Protein AF-A0A9P1D2Y9-F1 (afdb_monomer)

Secondary structure (DSSP, 8-state):
-HHHHHHHHHHHHHHHHHHHS-TTPPPPHHHHHHHHHHHHHHHHHHHHHHHHHHHHHHHHSTTHHHHHHHHHHHHHHHHHHHHHHHHHHHHHS---TTHHHHHHHHHHHHHHGGGGHHHHHHHSHHHHHHHHHHHHHHHHHHHHHHHHHHHHHHHHHHHHHHHHHHHHHS-TTTS-HHHHHHH-TTSSHHHHHHHHHHHHHTSS-HHHHHHHHHHH-HHHHHHHHHHHHHIIIIIIHHHHHHHHHHHHHHHHHHHHHHHHHHHHHHHHHH--

Nearest PDB structures (foldseek):
  8wpm-assembly1_C  TM=5.400E-01  e=7.922E-04  Homo sapiens
  8u4d-assembly1_A  TM=5.780E-01  e=1.222E-02  Rattus norvegicus
  8xo1-assembly1_B  TM=5.638E-01  e=6.797E-02  Homo sapiens
  7zjd-assembly1_A  TM=5.513E-01  e=5.479E-01  Rattus norvegicus

Mean predicted aligned error: 9.34 Å

Sequence (272 aa):
MLVIAFNLLMMGIEVDATSALKPGEPTPAFFLVCNIAIVVIFIFELTIKFLAYGPRGVLLGPEKWWNLFDIIIVITSIIETILDMVTQASFSNGLDSSHLRVMRVVRLARALRGIRVMKLIRSIGALRSIVLAIVSTLWSLVWTLVLLMILFYVFGVILAQLVSDGCSTIQADVVNCDTLNHMRYWSTVSESMLTLFLSISGGVSWIEALDPLRTISSLAAFAFIAYVFVSIFAILNVVTGVFCHRAIESAQADKEIAIMKQMEWKEVSYEL

Solvent-accessible surface area (backbone atoms only — not comparable to full-atom values): 14909 Å² total; per-residue (Å²): 106,70,69,55,56,48,52,52,52,50,50,52,53,50,52,55,56,53,69,75,44,61,96,85,62,81,75,65,68,67,59,56,54,52,51,51,53,50,47,54,52,48,51,52,54,50,50,51,49,40,69,73,48,32,70,63,43,44,64,72,32,97,58,18,68,64,45,50,49,51,51,51,48,48,51,53,49,51,55,42,53,51,50,53,50,52,51,59,58,46,70,77,69,61,96,56,88,63,53,67,58,51,53,52,53,50,54,53,46,59,62,54,55,63,58,55,55,52,57,52,35,65,71,37,65,72,49,36,53,53,53,52,52,50,55,57,49,51,61,69,42,48,64,55,52,50,53,51,50,51,50,32,48,56,52,9,47,52,43,23,48,45,46,52,54,28,55,74,70,48,63,73,90,81,54,62,61,65,59,50,54,71,70,37,45,45,71,38,47,70,37,17,28,48,44,54,53,25,39,76,73,70,72,39,62,51,62,72,67,37,56,63,30,57,77,54,29,65,67,42,31,50,53,50,52,51,48,52,50,46,42,60,71,44,47,51,48,48,50,53,48,53,51,52,51,49,53,50,51,53,56,49,53,54,48,52,54,54,49,51,54,53,48,54,54,50,55,59,62,71,78,109

Radius of gyration: 27.63 Å; Cα contacts (8 Å, |Δi|>4): 168; chains: 1; bounding box: 65×30×92 Å

Organism: NCBI:txid2562237

Foldseek 3Di:
DVLLVVLVVLLVVQVVQVVPDDVLDQGPCVSLVSLVVSLVVLVVVLVVVCVVLNPCCCCVNPCNVVSVLSVVLSVLSVVLSVLSVVSVVVSVVDDDPCNVVSVVVNVVSSVCNVSSVVVVCVVDPVSVVVVVLVVQLVVLLVVLVVVLLVLLLVLLVVLLVLQVVLVVPDPCPQQPVVVVVVVQCNPHSVSVSVNLVCCQVVVDPLVVSLVSVVVRDPVSSVSSVVSNCCCNVPSVVVSVVSSVVSSVVVVVVVVVVVVVVVVVVVVVVVVD

pLDDT: mean 84.4, std 9.48, range [52.22, 96.81]

Structure (mmCIF, N/CA/C/O backbone):
data_AF-A0A9P1D2Y9-F1
#
_entry.id   AF-A0A9P1D2Y9-F1
#
loop_
_atom_site.group_PDB
_atom_site.id
_atom_site.type_symbol
_atom_site.label_atom_id
_atom_site.label_alt_id
_atom_site.label_comp_id
_atom_site.label_asym_id
_atom_site.label_entity_id
_atom_site.label_seq_id
_atom_site.pdbx_PDB_ins_code
_atom_site.Cartn_x
_atom_site.Cartn_y
_atom_site.Cartn_z
_atom_site.occupancy
_atom_site.B_iso_or_equiv
_atom_site.auth_seq_id
_atom_site.auth_comp_id
_atom_site.auth_asym_id
_atom_site.auth_atom_id
_atom_site.pdbx_PDB_model_num
ATOM 1 N N . MET A 1 1 ? -18.690 -6.457 17.264 1.00 80.38 1 MET A N 1
ATOM 2 C CA . MET A 1 1 ? -17.938 -7.452 16.462 1.00 80.38 1 MET A CA 1
ATOM 3 C C . MET A 1 1 ? -18.810 -8.188 15.463 1.00 80.38 1 MET A C 1
ATOM 5 O O . MET A 1 1 ? -18.532 -8.057 14.283 1.00 80.38 1 MET A O 1
ATOM 9 N N . LEU A 1 2 ? -19.859 -8.905 15.892 1.00 86.06 2 LEU A N 1
ATOM 10 C CA . LEU A 1 2 ? -20.709 -9.693 14.981 1.00 86.06 2 LEU A CA 1
ATOM 11 C C . LEU A 1 2 ? -21.260 -8.871 13.807 1.00 86.06 2 LEU A C 1
ATOM 13 O O . LEU A 1 2 ? -21.135 -9.295 12.669 1.00 86.06 2 LEU A O 1
ATOM 17 N N . VAL A 1 3 ? -21.747 -7.652 14.064 1.00 86.94 3 VAL A N 1
ATOM 18 C CA . VAL A 1 3 ? -22.212 -6.729 13.008 1.00 86.94 3 VAL A CA 1
ATOM 19 C C . VAL A 1 3 ? -21.104 -6.381 12.007 1.00 86.94 3 VAL A C 1
ATOM 21 O O . VAL A 1 3 ? -21.352 -6.312 10.811 1.00 86.94 3 VAL A O 1
ATOM 24 N N . ILE A 1 4 ? -19.866 -6.191 12.476 1.00 85.75 4 ILE A N 1
ATOM 25 C CA . ILE A 1 4 ? -18.721 -5.857 11.616 1.00 85.75 4 ILE A CA 1
ATOM 26 C C . ILE A 1 4 ? -18.331 -7.073 10.770 1.00 85.75 4 ILE A C 1
ATOM 28 O O . ILE A 1 4 ? -18.141 -6.932 9.569 1.00 85.75 4 ILE A O 1
ATOM 32 N N . ALA A 1 5 ? -18.245 -8.260 11.376 1.00 87.56 5 ALA A N 1
ATOM 33 C CA . ALA A 1 5 ? -17.940 -9.500 10.664 1.00 87.56 5 ALA A CA 1
ATOM 34 C C . ALA A 1 5 ? -19.019 -9.831 9.621 1.00 87.56 5 ALA A C 1
ATOM 36 O O . ALA A 1 5 ? -18.697 -10.151 8.481 1.00 87.56 5 ALA A O 1
ATOM 37 N N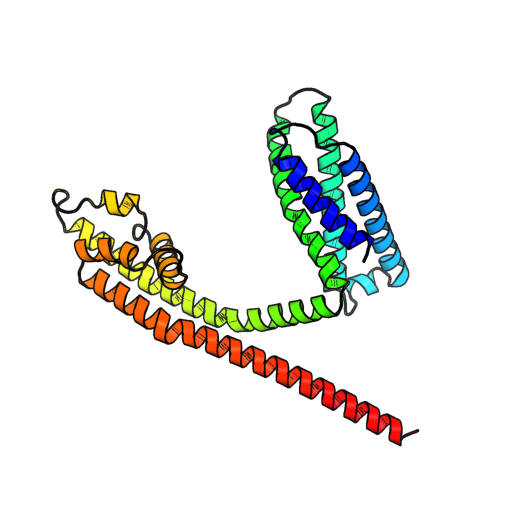 . PHE A 1 6 ? -20.292 -9.665 9.987 1.00 90.44 6 PHE A N 1
ATOM 38 C CA . PHE A 1 6 ? -21.420 -9.808 9.074 1.00 90.44 6 PHE A CA 1
ATOM 39 C C . PHE A 1 6 ? -21.346 -8.805 7.917 1.00 90.44 6 PHE A C 1
ATOM 41 O O . PHE A 1 6 ? -21.458 -9.208 6.766 1.00 90.44 6 PHE A O 1
ATOM 48 N N . ASN A 1 7 ? -21.076 -7.524 8.195 1.00 88.94 7 ASN A N 1
ATOM 49 C CA . ASN A 1 7 ? -20.878 -6.500 7.165 1.00 88.94 7 AS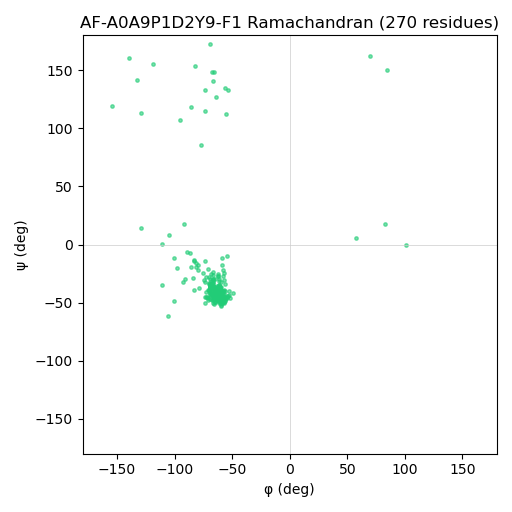N A CA 1
ATOM 50 C C . ASN A 1 7 ? -19.737 -6.856 6.195 1.00 88.94 7 ASN A C 1
ATOM 52 O O . ASN A 1 7 ? -19.869 -6.641 4.996 1.00 88.94 7 ASN A O 1
ATOM 56 N N . LEU A 1 8 ? -18.630 -7.417 6.689 1.00 88.00 8 LEU A N 1
ATOM 57 C CA . LEU A 1 8 ? -17.508 -7.833 5.840 1.00 88.00 8 LEU A CA 1
ATOM 58 C C . LEU A 1 8 ? -17.848 -9.042 4.960 1.00 88.00 8 LEU A C 1
ATOM 60 O O . LEU A 1 8 ? -17.511 -9.040 3.779 1.00 88.00 8 LEU A O 1
ATOM 64 N N . LEU A 1 9 ? -18.545 -10.041 5.506 1.00 90.44 9 LEU A N 1
ATOM 65 C CA . LEU A 1 9 ? -19.027 -11.186 4.727 1.00 90.44 9 LEU A CA 1
ATOM 66 C C . LEU A 1 9 ? -20.031 -10.750 3.657 1.00 90.44 9 LEU A C 1
ATOM 68 O O . LEU A 1 9 ? -19.883 -11.109 2.493 1.00 90.44 9 LEU A O 1
ATOM 72 N N . MET A 1 10 ? -21.010 -9.928 4.039 1.00 88.38 10 MET A N 1
ATOM 73 C CA . MET A 1 10 ? -22.006 -9.379 3.118 1.00 88.38 10 MET A CA 1
ATOM 74 C C . MET A 1 10 ? -21.360 -8.576 1.993 1.00 88.38 10 MET A C 1
ATOM 76 O O . MET A 1 10 ? -21.750 -8.732 0.842 1.00 88.38 10 MET A O 1
ATOM 80 N N . MET A 1 11 ? -20.343 -7.771 2.306 1.00 86.00 11 MET A N 1
ATOM 81 C CA . MET A 1 11 ? -19.588 -7.017 1.309 1.00 86.00 11 MET A CA 1
ATOM 82 C C . MET A 1 11 ? -18.872 -7.932 0.310 1.00 86.00 11 MET A C 1
ATOM 84 O O . MET A 1 11 ? -18.901 -7.645 -0.883 1.00 86.00 11 MET A O 1
ATOM 88 N N . GLY A 1 12 ? -18.256 -9.027 0.770 1.00 87.88 12 GLY A N 1
ATOM 89 C CA . GLY A 1 12 ? -17.636 -10.014 -0.120 1.00 87.88 12 GLY A CA 1
ATOM 90 C C . GLY A 1 12 ? -18.655 -10.638 -1.075 1.00 87.88 12 GLY A C 1
ATOM 91 O O . GLY A 1 12 ? -18.462 -10.617 -2.287 1.00 87.88 12 GLY A O 1
ATOM 92 N N . ILE A 1 13 ? -19.793 -11.084 -0.532 1.00 90.25 13 ILE A N 1
ATOM 93 C CA . ILE A 1 13 ? -20.889 -11.667 -1.321 1.00 90.25 13 ILE A CA 1
ATOM 94 C C . ILE A 1 13 ? -21.457 -10.648 -2.321 1.00 90.25 13 ILE A C 1
ATOM 96 O O . ILE A 1 13 ? -21.740 -11.001 -3.462 1.00 90.25 13 ILE A O 1
ATOM 100 N N . GLU A 1 14 ? -21.619 -9.384 -1.923 1.00 86.69 14 GLU A N 1
ATOM 101 C CA . GLU A 1 14 ? -22.107 -8.318 -2.804 1.00 86.69 14 GLU A CA 1
ATOM 102 C C . GLU A 1 14 ? -21.142 -8.064 -3.971 1.00 86.69 14 GLU A C 1
ATOM 104 O O . GLU A 1 14 ? -21.589 -7.890 -5.105 1.00 86.69 14 GLU A O 1
ATOM 109 N N . VAL A 1 15 ? -19.828 -8.054 -3.717 1.00 84.50 15 VAL A N 1
ATOM 110 C CA . VAL A 1 15 ? -18.806 -7.867 -4.759 1.00 84.50 15 VAL A CA 1
ATOM 111 C C . VAL A 1 15 ? -18.832 -9.024 -5.757 1.00 84.50 15 VAL A C 1
ATOM 113 O O . VAL A 1 15 ? -18.903 -8.766 -6.962 1.00 84.50 15 VAL A O 1
ATOM 116 N N . ASP A 1 16 ? -18.858 -10.268 -5.275 1.00 86.75 16 ASP A N 1
ATOM 117 C CA . ASP A 1 16 ? -18.923 -11.458 -6.129 1.00 86.75 16 ASP A CA 1
ATOM 118 C C . ASP A 1 16 ? -20.214 -11.475 -6.955 1.00 86.75 16 ASP A C 1
ATOM 120 O O . ASP A 1 16 ? -20.165 -11.601 -8.182 1.00 86.75 16 ASP A O 1
ATOM 124 N N . ALA A 1 17 ? -21.365 -11.234 -6.319 1.00 85.75 17 ALA A N 1
ATOM 125 C CA . ALA A 1 17 ? -22.652 -11.141 -7.004 1.00 85.75 17 ALA A CA 1
ATOM 126 C C . ALA A 1 17 ? -22.660 -10.025 -8.062 1.00 85.75 17 ALA A C 1
ATOM 128 O O . ALA A 1 17 ? -23.160 -10.227 -9.164 1.00 85.75 17 ALA A O 1
ATOM 129 N N . THR A 1 18 ? -22.065 -8.866 -7.766 1.00 80.94 18 THR A N 1
ATOM 130 C CA . THR A 1 18 ? -21.988 -7.741 -8.714 1.00 80.94 18 THR A CA 1
ATOM 131 C C . THR A 1 18 ? -21.048 -8.033 -9.882 1.00 80.94 18 THR A C 1
ATOM 133 O O . THR A 1 18 ? -21.299 -7.568 -10.990 1.00 80.94 18 THR A O 1
ATOM 136 N N . SER A 1 19 ? -19.974 -8.794 -9.660 1.00 81.12 19 SER A N 1
ATOM 137 C CA . SER A 1 19 ? -19.040 -9.185 -10.725 1.00 81.12 19 SER A CA 1
ATOM 138 C C . SER A 1 19 ? -19.641 -10.187 -11.716 1.00 81.12 19 SER A C 1
ATOM 140 O O . SER A 1 19 ? -19.258 -10.191 -12.884 1.00 81.12 19 SER A O 1
ATOM 142 N N . ALA A 1 20 ? -20.605 -10.996 -11.264 1.00 82.62 20 ALA A N 1
ATOM 143 C CA . ALA A 1 20 ? -21.337 -11.946 -12.099 1.00 82.62 20 ALA A CA 1
ATOM 144 C C . ALA A 1 20 ? -22.459 -11.289 -12.931 1.00 82.62 20 ALA A C 1
ATOM 146 O O . ALA A 1 20 ? -22.934 -11.885 -13.898 1.00 82.62 20 ALA A O 1
ATOM 147 N N . LEU A 1 21 ? -22.884 -10.075 -12.567 1.00 79.75 21 LEU A N 1
ATOM 148 C CA . LEU A 1 21 ? -23.907 -9.306 -13.280 1.00 79.75 21 LEU A CA 1
ATOM 149 C C . LEU A 1 21 ? -23.319 -8.566 -14.488 1.00 79.75 21 LEU A C 1
ATOM 151 O O . LEU A 1 21 ? -22.138 -8.203 -14.516 1.00 79.75 21 LEU A O 1
ATOM 155 N N . LYS A 1 22 ? -24.153 -8.289 -15.499 1.00 75.25 22 LYS A N 1
ATOM 156 C CA . LYS A 1 22 ? -23.706 -7.485 -16.647 1.00 75.25 22 LYS A CA 1
ATOM 157 C C . LYS A 1 22 ? -23.435 -6.037 -16.215 1.00 75.25 22 LYS A C 1
ATOM 159 O O . LYS A 1 22 ? -24.124 -5.518 -15.334 1.00 75.25 22 LYS A O 1
ATOM 164 N N . PRO A 1 23 ? -22.478 -5.331 -16.853 1.00 67.31 23 PRO A N 1
ATOM 165 C CA . PRO A 1 23 ? -22.229 -3.924 -16.561 1.00 67.31 23 PRO A CA 1
ATOM 166 C C . PRO A 1 23 ? -23.509 -3.091 -16.715 1.00 67.31 23 PRO A C 1
ATOM 168 O O . PRO A 1 23 ? -24.009 -2.918 -17.822 1.00 67.31 23 PRO A O 1
ATOM 171 N N . GLY A 1 24 ? -24.022 -2.562 -15.602 1.00 65.50 24 GLY A N 1
ATOM 172 C CA . GLY A 1 24 ? -25.236 -1.742 -15.578 1.00 65.50 24 GLY A CA 1
ATOM 173 C C . GLY A 1 24 ? -26.504 -2.466 -15.123 1.00 65.50 24 GLY A C 1
ATOM 174 O O . GLY A 1 24 ? -27.541 -1.823 -15.028 1.00 65.50 24 GLY A O 1
ATOM 175 N N . GLU A 1 25 ? -26.456 -3.755 -14.792 1.00 71.69 25 GLU A N 1
ATOM 176 C CA . GLU A 1 25 ? -27.574 -4.376 -14.077 1.00 71.69 25 GLU A CA 1
ATOM 177 C C . GLU A 1 25 ? -27.588 -3.906 -12.609 1.00 71.69 25 GLU A C 1
ATOM 179 O O . GLU A 1 25 ? -26.533 -3.860 -11.962 1.00 71.69 25 GLU A O 1
ATOM 184 N N . PRO A 1 26 ? -28.757 -3.505 -12.072 1.00 70.94 26 PRO A N 1
ATOM 185 C CA . PRO A 1 26 ? -28.861 -3.069 -10.688 1.00 70.94 26 PRO A CA 1
ATOM 186 C C . PRO A 1 26 ? -28.600 -4.245 -9.744 1.00 70.94 26 PRO A C 1
ATOM 188 O O . PRO A 1 26 ? -29.053 -5.367 -9.973 1.00 70.94 26 PRO A O 1
ATOM 191 N N . THR A 1 27 ? -27.887 -3.982 -8.649 1.00 76.56 27 THR A N 1
ATOM 192 C CA . THR A 1 27 ? -27.699 -4.977 -7.594 1.00 76.56 27 THR A CA 1
ATOM 193 C C . THR A 1 27 ? -29.035 -5.286 -6.907 1.00 76.56 27 THR A C 1
ATOM 195 O O . THR A 1 27 ? -29.891 -4.402 -6.797 1.00 76.56 27 THR A O 1
ATOM 198 N N . PRO A 1 28 ? -29.248 -6.524 -6.419 1.00 84.25 28 PRO A N 1
ATOM 199 C CA . PRO A 1 28 ? -30.466 -6.873 -5.697 1.00 84.25 28 PRO A CA 1
ATOM 200 C C . PRO A 1 28 ? -30.729 -5.921 -4.522 1.00 84.25 28 PRO A C 1
ATOM 202 O O . PRO A 1 28 ? -29.843 -5.684 -3.698 1.00 84.25 28 PRO A O 1
ATOM 205 N N . ALA A 1 29 ? -31.968 -5.430 -4.399 1.00 84.00 29 ALA A N 1
ATOM 206 C CA . ALA A 1 29 ? -32.364 -4.449 -3.380 1.00 84.00 29 ALA A CA 1
ATOM 207 C C . ALA A 1 29 ? -32.084 -4.909 -1.934 1.00 84.00 29 ALA A C 1
ATOM 209 O O . ALA A 1 29 ? -31.887 -4.083 -1.045 1.00 84.00 29 ALA A O 1
ATOM 210 N N . PHE A 1 30 ? -32.006 -6.223 -1.702 1.00 88.31 30 PHE A N 1
ATOM 211 C CA . PHE A 1 30 ? -31.615 -6.805 -0.419 1.00 88.31 30 PHE A CA 1
ATOM 212 C C . PHE A 1 30 ? -30.264 -6.275 0.093 1.00 88.31 30 PHE A C 1
ATOM 214 O O . PHE A 1 30 ? -30.167 -5.892 1.258 1.00 88.31 30 PHE A O 1
ATOM 221 N N . PHE A 1 31 ? -29.245 -6.174 -0.772 1.00 87.38 31 PHE A N 1
ATOM 222 C CA . PHE A 1 31 ? -27.927 -5.664 -0.373 1.00 87.38 31 PHE A CA 1
ATOM 223 C C . PHE A 1 31 ? -27.995 -4.202 0.067 1.00 87.38 31 PHE A C 1
ATOM 225 O O . PHE A 1 31 ? -27.396 -3.837 1.077 1.00 87.38 31 PHE A O 1
ATOM 232 N N . LEU A 1 32 ? -28.788 -3.381 -0.631 1.00 85.12 32 LEU A N 1
ATOM 233 C CA . LEU A 1 32 ? -29.005 -1.985 -0.254 1.00 85.12 32 LEU A CA 1
ATOM 234 C C . LEU A 1 32 ? -29.652 -1.882 1.135 1.00 85.12 32 LEU A C 1
ATOM 236 O O . LEU A 1 32 ? -29.171 -1.124 1.975 1.00 85.12 32 LEU A O 1
ATOM 240 N N . VAL A 1 33 ? -30.698 -2.669 1.405 1.00 89.62 33 VAL A N 1
ATOM 241 C CA . VAL A 1 33 ? -31.376 -2.680 2.713 1.00 89.62 33 VAL A CA 1
ATOM 242 C C . VAL A 1 33 ? -30.411 -3.083 3.832 1.00 89.62 33 VAL A C 1
ATOM 244 O O . VAL A 1 33 ? -30.356 -2.414 4.867 1.00 89.62 33 VAL A O 1
ATOM 247 N N . CYS A 1 34 ? -29.608 -4.129 3.622 1.00 89.81 34 CYS A N 1
ATOM 248 C CA . CYS A 1 34 ? -28.593 -4.550 4.587 1.00 89.81 34 CYS A CA 1
ATOM 249 C C . CYS A 1 34 ? -27.532 -3.467 4.826 1.00 89.81 34 CYS A C 1
ATOM 251 O O . CYS A 1 34 ? -27.213 -3.176 5.981 1.00 89.81 34 CYS A O 1
ATOM 253 N N . ASN A 1 35 ? -27.020 -2.841 3.763 1.00 89.19 35 ASN A N 1
ATOM 254 C CA . ASN A 1 35 ? -26.017 -1.779 3.860 1.00 89.19 35 ASN A CA 1
ATOM 255 C C . ASN A 1 35 ? -26.553 -0.566 4.631 1.00 89.19 35 ASN A C 1
ATOM 257 O O . ASN A 1 35 ? -25.876 -0.074 5.535 1.00 89.19 35 ASN A O 1
ATOM 261 N N . ILE A 1 36 ? -27.794 -0.143 4.362 1.00 90.81 36 ILE A N 1
ATOM 262 C CA . ILE A 1 36 ? -28.464 0.926 5.118 1.00 90.81 36 ILE A CA 1
ATOM 263 C C . ILE A 1 36 ? -28.565 0.555 6.599 1.00 90.81 36 ILE A C 1
ATOM 265 O O . ILE A 1 36 ? -28.188 1.356 7.454 1.00 90.81 36 ILE A O 1
ATOM 269 N N . ALA A 1 37 ? -29.032 -0.656 6.918 1.00 92.69 37 ALA A N 1
ATOM 270 C CA . ALA A 1 37 ? -29.176 -1.099 8.303 1.00 92.69 37 ALA A CA 1
ATOM 271 C C . ALA A 1 37 ? -27.832 -1.070 9.054 1.00 92.69 37 ALA A C 1
ATOM 273 O O . ALA A 1 37 ? -27.755 -0.580 10.182 1.00 92.69 37 ALA A O 1
ATOM 274 N N . ILE A 1 38 ? -26.756 -1.532 8.412 1.00 90.56 38 ILE A N 1
ATOM 275 C CA . ILE A 1 38 ? -25.403 -1.514 8.981 1.00 90.56 38 ILE A CA 1
ATOM 276 C C . ILE A 1 38 ? -24.912 -0.077 9.198 1.00 90.56 38 ILE A C 1
ATOM 278 O O . ILE A 1 38 ? -24.365 0.230 10.259 1.00 90.56 38 ILE A O 1
ATOM 282 N N . VAL A 1 39 ? -25.119 0.813 8.225 1.00 91.31 39 VAL A N 1
ATOM 283 C CA . VAL A 1 39 ? -24.723 2.226 8.327 1.00 91.31 39 VAL A CA 1
ATOM 284 C C . VAL A 1 39 ? -25.463 2.911 9.471 1.00 91.31 39 VAL A C 1
ATOM 286 O O . VAL A 1 39 ? -24.833 3.611 10.260 1.00 91.31 39 VAL A O 1
ATOM 289 N N . VAL A 1 40 ? -26.765 2.660 9.626 1.00 93.88 40 VAL A N 1
ATOM 290 C CA . VAL A 1 40 ? -27.561 3.183 10.748 1.00 93.88 40 VAL A CA 1
ATOM 291 C C . VAL A 1 40 ? -27.004 2.699 12.088 1.00 93.88 40 VAL A C 1
ATOM 293 O O . VAL A 1 40 ? -26.819 3.507 12.999 1.00 93.88 40 VAL A O 1
ATOM 296 N N . ILE A 1 41 ? -26.660 1.412 12.201 1.00 92.94 41 ILE A N 1
ATOM 297 C CA . ILE A 1 41 ? -26.024 0.870 13.411 1.00 92.94 41 ILE A CA 1
ATOM 298 C C . ILE A 1 41 ? -24.681 1.563 13.683 1.00 92.94 41 ILE A C 1
ATOM 300 O O . ILE A 1 41 ? -24.395 1.906 14.829 1.00 92.94 41 ILE A O 1
ATOM 304 N N . PHE A 1 42 ? -23.862 1.808 12.658 1.00 91.38 42 PHE A N 1
ATOM 305 C CA . PHE A 1 42 ? -22.575 2.490 12.826 1.00 91.38 42 PHE A CA 1
ATOM 306 C C . PHE A 1 42 ? -22.716 3.968 13.197 1.00 91.38 42 PHE A C 1
ATOM 308 O O . PHE A 1 42 ? -21.925 4.464 13.999 1.00 91.38 42 PHE A O 1
ATOM 315 N N . ILE A 1 43 ? -23.720 4.664 12.661 1.00 93.00 43 ILE A N 1
ATOM 316 C CA . ILE A 1 43 ? -24.050 6.031 13.078 1.00 93.00 43 ILE A CA 1
ATOM 317 C C . ILE A 1 43 ? -24.425 6.025 14.557 1.00 93.00 43 ILE A C 1
ATOM 319 O O . ILE A 1 43 ? -23.873 6.807 15.324 1.00 93.00 43 ILE A O 1
ATOM 323 N N . PHE A 1 44 ? -25.298 5.107 14.972 1.00 94.38 44 PHE A N 1
ATOM 324 C CA . PHE A 1 44 ? -25.730 5.003 16.361 1.00 94.38 44 PHE A CA 1
ATOM 325 C C . PHE A 1 44 ? -24.566 4.680 17.314 1.00 94.38 44 PHE A C 1
ATOM 327 O O . PHE A 1 44 ? -24.415 5.331 18.348 1.00 94.38 44 PHE A O 1
ATOM 334 N N . GLU A 1 45 ? -23.693 3.738 16.936 1.00 92.25 45 GLU A N 1
ATOM 335 C CA . GLU A 1 45 ? -22.449 3.433 17.657 1.00 92.25 45 GLU A CA 1
ATOM 336 C C . GLU A 1 45 ? -21.587 4.695 17.835 1.00 92.25 45 GLU A C 1
ATOM 338 O O . GLU A 1 45 ? -21.103 4.976 18.937 1.00 92.25 45 GLU A O 1
ATOM 343 N N . LEU A 1 46 ? -21.415 5.477 16.765 1.00 91.12 46 LEU A N 1
ATOM 344 C CA . LEU A 1 46 ? -20.622 6.702 16.789 1.00 91.12 46 LEU A CA 1
ATOM 345 C C . LEU A 1 46 ? -21.271 7.783 17.663 1.00 91.12 46 LEU A C 1
ATOM 347 O O . LEU A 1 46 ? -20.580 8.419 18.460 1.00 91.12 46 LEU A O 1
ATOM 351 N N . THR A 1 47 ? -22.589 7.965 17.571 1.00 92.88 47 THR A N 1
ATOM 352 C CA . THR A 1 47 ? -23.337 8.918 18.400 1.00 92.88 47 THR A CA 1
ATOM 353 C C . THR A 1 47 ? -23.204 8.585 19.882 1.00 92.88 47 THR A C 1
ATOM 355 O O . THR A 1 47 ? -22.909 9.480 20.674 1.00 92.88 47 THR A O 1
ATOM 358 N N . ILE A 1 48 ? -23.330 7.309 20.265 1.00 92.31 48 ILE A N 1
ATOM 359 C CA . ILE A 1 48 ? -23.120 6.880 21.656 1.00 92.31 48 ILE A CA 1
ATOM 360 C C . ILE A 1 48 ? -21.699 7.218 22.119 1.00 92.31 48 ILE A C 1
ATOM 362 O O . ILE A 1 48 ? -21.535 7.749 23.216 1.00 92.31 48 ILE A O 1
ATOM 366 N N . LYS A 1 49 ? -20.669 6.978 21.294 1.00 88.31 49 LYS A N 1
ATOM 367 C CA . LYS A 1 49 ? -19.282 7.345 21.643 1.00 88.31 49 LYS A CA 1
ATOM 368 C C . LYS A 1 49 ? -19.125 8.850 21.866 1.00 88.31 49 LYS A C 1
ATOM 370 O O . LYS A 1 49 ? -18.484 9.256 22.834 1.00 88.31 49 LYS A O 1
ATOM 375 N N . PHE A 1 50 ? -19.720 9.675 21.007 1.00 90.00 50 PHE A N 1
ATOM 376 C CA . PHE A 1 50 ? -19.693 11.129 21.171 1.00 90.00 50 PHE A CA 1
ATOM 377 C C . PHE A 1 50 ? -20.436 11.598 22.425 1.00 90.00 50 PHE A C 1
ATOM 379 O O . PHE A 1 50 ? -19.962 12.524 23.079 1.00 90.00 50 PHE A O 1
ATOM 386 N N . LEU A 1 51 ? -21.553 10.961 22.785 1.00 92.00 51 LEU A N 1
ATOM 387 C CA . LEU A 1 51 ? -22.294 11.273 24.010 1.00 92.00 51 LEU A CA 1
ATOM 388 C C . LEU A 1 51 ? -21.535 10.844 25.273 1.00 92.00 51 LEU A C 1
ATOM 390 O O . LEU A 1 51 ? -21.524 11.584 26.251 1.00 92.00 51 LEU A O 1
ATOM 394 N N . ALA A 1 52 ? -20.874 9.684 25.247 1.00 90.38 52 ALA A N 1
ATOM 395 C CA . ALA A 1 52 ? -20.159 9.144 26.403 1.00 90.38 52 ALA A CA 1
ATOM 396 C C . ALA A 1 52 ? -18.852 9.895 26.711 1.00 90.38 52 ALA A C 1
ATOM 398 O O . ALA A 1 52 ? -18.577 10.207 27.866 1.00 90.38 52 ALA A O 1
ATOM 399 N N . TYR A 1 53 ? -18.041 10.191 25.690 1.00 86.81 53 TYR A N 1
ATOM 400 C CA . TYR A 1 53 ? -16.719 10.811 25.874 1.00 86.81 53 TYR A CA 1
ATOM 401 C C . TYR A 1 53 ? -16.705 12.322 25.594 1.00 86.81 53 TYR A C 1
ATOM 403 O O . TYR A 1 53 ? -15.718 13.002 25.885 1.00 86.81 53 TYR A O 1
ATOM 411 N N . GLY A 1 54 ? -17.773 12.862 25.002 1.00 87.06 54 GLY A N 1
ATOM 412 C CA . GLY A 1 54 ? -17.816 14.230 24.496 1.00 87.06 54 GLY A CA 1
ATOM 413 C C . GLY A 1 54 ? -16.928 14.442 23.256 1.00 87.06 54 GLY A C 1
ATOM 414 O O . GLY A 1 54 ? -15.990 13.684 22.998 1.00 87.06 54 GLY A O 1
ATOM 415 N N . PRO A 1 55 ? -17.147 15.518 22.480 1.00 82.56 55 PRO A N 1
ATOM 416 C CA . PRO A 1 55 ? -16.368 15.789 21.268 1.00 82.56 55 PRO A CA 1
ATOM 417 C C . PRO A 1 55 ? -14.873 15.988 21.556 1.00 82.56 55 PRO A C 1
ATOM 419 O O . PRO A 1 55 ? -14.026 15.547 20.781 1.00 82.56 55 PRO A O 1
ATOM 422 N N . ARG A 1 56 ? -14.531 16.592 22.702 1.00 82.12 56 ARG A N 1
ATOM 423 C CA . ARG A 1 56 ? -13.133 16.756 23.129 1.00 82.12 56 ARG A CA 1
ATOM 424 C C . ARG A 1 56 ? -12.492 15.429 23.538 1.00 82.12 56 ARG A C 1
ATOM 426 O O . ARG A 1 56 ? -11.345 15.201 23.175 1.00 82.12 56 ARG A O 1
ATOM 433 N N . GLY A 1 57 ? -13.213 14.539 24.223 1.00 81.25 57 GLY A N 1
ATOM 434 C CA . GLY A 1 57 ? -12.680 13.226 24.599 1.00 81.25 57 GLY A CA 1
ATOM 435 C C . GLY A 1 57 ? -12.479 12.306 23.394 1.00 81.25 57 GLY A C 1
ATOM 436 O O . GLY A 1 57 ? -11.477 11.597 23.323 1.00 81.25 57 GLY A O 1
ATOM 437 N N . VAL A 1 58 ? -13.367 12.372 22.397 1.00 83.25 58 VAL A N 1
ATOM 438 C CA . VAL A 1 58 ? -13.232 11.587 21.159 1.00 83.25 58 VAL A CA 1
ATOM 439 C C . VAL A 1 58 ? -12.059 12.075 20.298 1.00 83.25 58 VAL A C 1
ATOM 441 O O 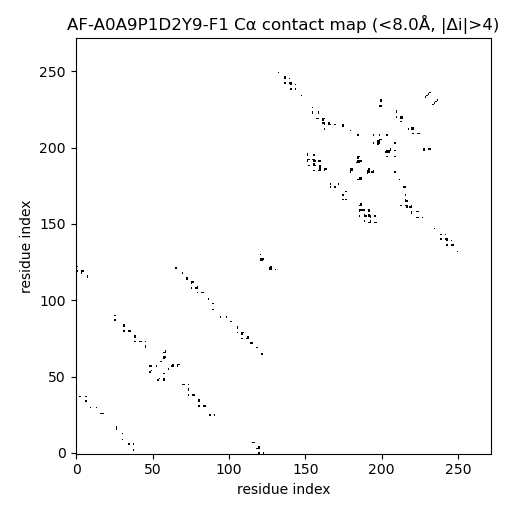. VAL A 1 58 ? -11.302 11.240 19.797 1.00 83.25 58 VAL A O 1
ATOM 444 N N . LEU A 1 59 ? -11.886 13.396 20.142 1.00 84.06 59 LEU A N 1
ATOM 445 C CA . LEU A 1 59 ? -10.902 13.991 19.221 1.00 84.06 59 LEU A CA 1
ATOM 446 C C . LEU A 1 59 ? -9.522 14.265 19.841 1.00 84.06 59 LEU A C 1
ATOM 448 O O . LEU A 1 59 ? -8.523 14.224 19.125 1.00 84.06 59 LEU A O 1
ATOM 452 N N . LEU A 1 60 ? -9.438 14.548 21.144 1.00 85.12 60 LEU A N 1
ATOM 453 C CA . LEU A 1 60 ? -8.171 14.819 21.841 1.00 85.12 60 LEU A CA 1
ATOM 454 C C . LEU A 1 60 ? -7.769 13.717 22.832 1.00 85.12 60 LEU A C 1
ATOM 456 O O . LEU A 1 60 ? -6.721 13.825 23.464 1.00 85.12 60 LEU A O 1
ATOM 460 N N . GLY A 1 61 ? -8.562 12.651 22.960 1.00 84.75 61 GLY A N 1
ATOM 461 C CA . GLY A 1 61 ? -8.244 11.531 23.841 1.00 84.75 61 GLY A CA 1
ATOM 462 C C . GLY A 1 61 ? -7.046 10.682 23.379 1.00 84.75 61 GLY A C 1
ATOM 463 O O . GLY A 1 61 ? -6.554 10.826 22.255 1.00 84.75 61 GLY A O 1
ATOM 464 N N . PRO A 1 62 ? -6.598 9.729 24.217 1.00 81.38 62 PRO A N 1
ATOM 465 C CA . PRO A 1 62 ? -5.487 8.827 23.893 1.00 81.38 62 PRO A CA 1
ATOM 466 C C . PRO A 1 62 ? -5.770 7.951 22.660 1.00 81.38 62 PRO A C 1
ATOM 468 O O . PRO A 1 62 ? -4.860 7.627 21.902 1.00 81.38 62 PRO A O 1
ATOM 471 N N . GLU A 1 63 ? -7.041 7.625 22.393 1.00 83.12 63 GLU A N 1
ATOM 472 C CA . GLU A 1 63 ? -7.466 6.863 21.210 1.00 83.12 63 GLU A CA 1
ATOM 473 C C . GLU A 1 63 ? -7.855 7.740 20.001 1.00 83.12 63 GLU A C 1
ATOM 475 O O . GLU A 1 63 ? -8.514 7.253 19.078 1.00 83.12 63 GLU A O 1
ATOM 480 N N . LYS A 1 64 ? -7.457 9.022 19.966 1.00 85.00 64 LYS A N 1
ATOM 481 C CA . LYS A 1 64 ? -7.888 9.987 18.933 1.00 85.00 64 LYS A CA 1
ATOM 482 C C . LYS A 1 64 ? -7.749 9.483 17.497 1.00 85.00 64 LYS A C 1
ATOM 484 O O . LYS A 1 64 ? -8.662 9.663 16.702 1.00 85.00 64 LYS A O 1
ATOM 489 N N . TRP A 1 65 ? -6.646 8.809 17.167 1.00 85.94 65 TRP A N 1
ATOM 490 C CA . TRP A 1 65 ? -6.404 8.297 15.817 1.00 85.94 65 TRP A CA 1
ATOM 491 C C . TRP A 1 65 ? -7.405 7.206 15.442 1.00 85.94 65 TRP A C 1
ATOM 493 O O . TRP A 1 65 ? -8.004 7.253 14.373 1.00 85.94 65 TRP A O 1
ATOM 503 N N . TRP A 1 66 ? -7.664 6.266 16.351 1.00 85.62 66 TRP A N 1
ATOM 504 C CA . TRP A 1 66 ? -8.635 5.193 16.141 1.00 85.62 66 TRP A CA 1
ATOM 505 C C . TRP A 1 66 ? -10.068 5.710 16.059 1.00 85.62 66 TRP A C 1
ATOM 507 O O . TRP A 1 66 ? -10.873 5.189 15.287 1.00 85.62 66 TRP A O 1
ATOM 517 N N . ASN A 1 67 ? -10.386 6.737 16.842 1.00 88.94 67 ASN A N 1
ATOM 518 C CA . ASN A 1 67 ? -11.676 7.412 16.790 1.00 88.94 67 ASN A CA 1
ATOM 519 C C . ASN A 1 67 ? -11.855 8.203 15.491 1.00 88.94 67 ASN A C 1
ATOM 521 O O . ASN A 1 67 ? -12.917 8.122 14.883 1.00 88.94 67 ASN A O 1
ATOM 525 N N . LEU A 1 68 ? -10.813 8.895 15.026 1.00 89.44 68 LEU A N 1
ATOM 526 C CA . LEU A 1 68 ? -10.817 9.585 13.739 1.00 89.44 68 LEU A CA 1
ATOM 527 C C . LEU A 1 68 ? -11.024 8.601 12.581 1.00 89.44 68 LEU A C 1
ATOM 529 O O . LEU A 1 68 ? -11.844 8.862 11.705 1.00 89.44 68 LEU A O 1
ATOM 533 N N . PHE A 1 69 ? -10.354 7.445 12.608 1.00 88.00 69 PHE A N 1
ATOM 534 C CA . PHE A 1 69 ? -10.591 6.382 11.629 1.00 88.00 69 PHE A CA 1
ATOM 535 C C . PHE A 1 69 ? -12.039 5.884 11.648 1.00 88.00 69 PHE A C 1
ATOM 537 O O . PHE A 1 69 ? -12.633 5.726 10.587 1.00 88.00 69 PHE A O 1
ATOM 544 N N . ASP A 1 70 ? -12.631 5.671 12.826 1.00 88.88 70 ASP A N 1
ATOM 545 C CA . ASP A 1 70 ? -14.034 5.247 12.938 1.00 88.88 70 ASP A CA 1
ATOM 546 C C . ASP A 1 70 ? -14.990 6.298 12.346 1.00 88.88 70 ASP A C 1
ATOM 548 O O . ASP A 1 70 ? -15.881 5.954 11.574 1.00 88.88 70 ASP A O 1
ATOM 552 N N . ILE A 1 71 ? -14.742 7.587 12.607 1.00 91.12 71 ILE A N 1
ATOM 553 C CA . ILE A 1 71 ? -15.501 8.701 12.014 1.00 91.12 71 ILE A CA 1
ATOM 554 C C . ILE A 1 71 ? -15.387 8.691 10.485 1.00 91.12 71 ILE A C 1
ATOM 556 O O . ILE A 1 71 ? -16.406 8.749 9.797 1.00 91.12 71 ILE A O 1
ATOM 560 N N . ILE A 1 72 ? -14.167 8.587 9.947 1.00 90.44 72 ILE A N 1
ATOM 561 C CA . ILE A 1 72 ? -13.930 8.539 8.497 1.00 90.44 72 ILE A CA 1
ATOM 562 C C . ILE A 1 72 ? -14.684 7.361 7.878 1.00 90.44 72 ILE A C 1
ATOM 564 O O . ILE A 1 72 ? -15.344 7.535 6.859 1.00 90.44 72 ILE A O 1
ATOM 568 N N . ILE A 1 73 ? -14.637 6.186 8.510 1.00 89.31 73 ILE A N 1
ATOM 569 C CA . ILE A 1 73 ? -15.325 4.985 8.027 1.00 89.31 73 ILE A CA 1
ATOM 570 C C . ILE A 1 73 ? -16.842 5.184 7.999 1.00 89.31 73 ILE A C 1
ATOM 572 O O . ILE A 1 73 ? -17.493 4.777 7.037 1.00 89.31 73 ILE A O 1
ATOM 576 N N . VAL A 1 74 ? -17.425 5.810 9.023 1.00 91.75 74 VAL A N 1
ATOM 577 C CA . VAL A 1 74 ? -18.865 6.105 9.036 1.00 91.75 74 VAL A CA 1
ATOM 578 C C . VAL A 1 74 ? -19.225 7.085 7.918 1.00 91.75 74 VAL A C 1
ATOM 580 O O . VAL A 1 74 ? -20.169 6.828 7.174 1.00 91.75 74 VAL A O 1
ATOM 583 N N . ILE A 1 75 ? -18.445 8.153 7.735 1.00 90.94 75 ILE A N 1
ATOM 584 C CA . ILE A 1 75 ? -18.680 9.156 6.684 1.00 90.94 75 ILE A CA 1
ATOM 585 C C . ILE A 1 75 ? -18.592 8.530 5.289 1.00 90.94 75 ILE A C 1
ATOM 587 O O . ILE A 1 75 ? -19.494 8.729 4.475 1.00 90.94 75 ILE A O 1
ATOM 591 N N . THR A 1 76 ? -17.545 7.751 5.004 1.00 89.06 76 THR A N 1
ATOM 592 C CA . THR A 1 76 ? -17.409 7.089 3.699 1.00 89.06 76 THR A CA 1
ATOM 593 C C . THR A 1 76 ? -18.547 6.101 3.457 1.00 89.06 76 THR A C 1
ATOM 595 O O . THR A 1 76 ? -19.069 6.052 2.347 1.00 89.06 76 THR A O 1
ATOM 598 N N . SER A 1 77 ? -19.005 5.393 4.495 1.00 89.25 77 SER A N 1
ATOM 599 C CA . SER A 1 77 ? -20.141 4.465 4.395 1.00 89.25 77 SER A CA 1
ATOM 600 C C . SER A 1 77 ? -21.466 5.176 4.098 1.00 89.25 77 SER A C 1
ATOM 602 O O . SER A 1 77 ? -22.275 4.667 3.322 1.00 89.25 77 SER A O 1
ATOM 604 N N . ILE A 1 78 ? -21.683 6.368 4.665 1.00 90.50 78 ILE A N 1
ATOM 605 C CA . ILE A 1 78 ? -22.852 7.207 4.359 1.00 90.50 78 ILE A CA 1
ATOM 606 C C . ILE A 1 78 ? -22.803 7.678 2.904 1.00 90.50 78 ILE A C 1
ATOM 608 O O . ILE A 1 78 ? -23.778 7.501 2.176 1.00 90.50 78 ILE A O 1
ATOM 612 N N . ILE A 1 79 ? -21.671 8.247 2.473 1.00 89.00 79 ILE A N 1
ATOM 613 C CA . ILE A 1 79 ? -21.493 8.757 1.103 1.00 89.00 79 ILE A CA 1
ATOM 614 C C . ILE A 1 79 ? -21.772 7.651 0.087 1.00 89.00 79 ILE A C 1
ATOM 616 O O . ILE A 1 79 ? -22.515 7.847 -0.869 1.00 89.00 79 ILE A O 1
ATOM 620 N N . GLU A 1 80 ? -21.198 6.478 0.309 1.00 86.88 80 GLU A N 1
ATOM 621 C CA . GLU A 1 80 ? -21.359 5.322 -0.560 1.00 86.88 80 GLU A CA 1
ATOM 622 C C . GLU A 1 80 ? -22.813 4.837 -0.627 1.00 86.88 80 GLU A C 1
ATOM 624 O O . GLU A 1 80 ? -23.332 4.627 -1.719 1.00 86.88 80 GLU A O 1
ATOM 629 N N . THR A 1 81 ? -23.505 4.760 0.514 1.00 88.25 81 THR A N 1
ATOM 630 C CA . THR A 1 81 ? -24.924 4.366 0.560 1.00 88.25 81 THR A CA 1
ATOM 631 C C . THR A 1 81 ? -25.807 5.360 -0.198 1.00 88.25 81 THR A C 1
ATOM 633 O O . THR A 1 81 ? -26.703 4.955 -0.937 1.00 88.25 81 THR A O 1
ATOM 636 N N . ILE A 1 82 ? -25.535 6.664 -0.071 1.00 87.94 82 ILE A N 1
ATOM 637 C CA . ILE A 1 82 ? -26.237 7.707 -0.833 1.00 87.94 82 ILE A CA 1
ATOM 638 C C . ILE A 1 82 ? -25.968 7.547 -2.335 1.00 87.94 82 ILE A C 1
ATOM 640 O O . ILE A 1 82 ? -26.895 7.646 -3.137 1.00 87.94 82 ILE A O 1
ATOM 644 N N . LEU A 1 83 ? -24.724 7.273 -2.735 1.00 84.81 83 LEU A N 1
ATOM 645 C CA . LEU A 1 83 ? -24.374 7.044 -4.141 1.00 84.81 83 LEU A CA 1
ATOM 646 C C . LEU A 1 83 ? -25.075 5.803 -4.717 1.00 84.81 83 LEU A C 1
ATOM 648 O O . LEU A 1 83 ? -25.562 5.850 -5.850 1.00 84.81 83 LEU A O 1
ATOM 652 N N . ASP A 1 84 ? -25.178 4.719 -3.948 1.00 81.88 84 ASP A N 1
ATOM 653 C CA . ASP A 1 84 ? -25.902 3.511 -4.359 1.00 81.88 84 ASP A CA 1
ATOM 654 C C . ASP A 1 84 ? -27.414 3.781 -4.509 1.00 81.88 84 ASP A C 1
ATOM 656 O O . ASP A 1 84 ? -28.028 3.348 -5.484 1.00 81.88 84 ASP A O 1
ATOM 660 N N . MET A 1 85 ? -28.014 4.588 -3.627 1.00 83.81 85 MET A N 1
ATOM 661 C CA . MET A 1 85 ? -29.410 5.027 -3.779 1.00 83.81 85 MET A CA 1
ATOM 662 C C . MET A 1 85 ? -29.616 5.889 -5.030 1.00 83.81 85 MET A C 1
ATOM 664 O O . MET A 1 85 ? -30.549 5.659 -5.800 1.00 83.81 85 MET A O 1
ATOM 668 N N . VAL A 1 86 ? -28.741 6.876 -5.250 1.00 82.06 86 VAL A N 1
ATOM 669 C CA . VAL A 1 86 ? -28.831 7.784 -6.403 1.00 82.06 86 VAL A CA 1
ATOM 670 C C . VAL A 1 86 ? -28.673 7.012 -7.706 1.00 82.06 86 VAL A C 1
ATOM 672 O O . VAL A 1 86 ? -29.407 7.276 -8.655 1.00 82.06 86 VAL A O 1
ATOM 675 N N . THR A 1 87 ? -27.756 6.044 -7.770 1.00 77.44 87 THR A N 1
ATOM 676 C CA . THR A 1 87 ? -27.573 5.216 -8.970 1.00 77.44 87 THR A CA 1
ATOM 677 C C . THR A 1 87 ? -28.777 4.331 -9.258 1.00 77.44 87 THR A C 1
ATOM 679 O O . THR A 1 87 ? -29.223 4.309 -10.405 1.00 77.44 87 THR A O 1
ATOM 682 N N . GLN A 1 88 ? -29.349 3.666 -8.250 1.00 76.25 88 GLN A N 1
ATOM 683 C CA . GLN A 1 88 ? -30.560 2.858 -8.436 1.00 76.25 88 GLN A CA 1
ATOM 684 C C . GLN A 1 88 ? -31.763 3.710 -8.875 1.00 76.25 88 GLN A C 1
ATOM 686 O O . GLN A 1 88 ? -32.467 3.329 -9.808 1.00 76.25 88 GLN A O 1
ATOM 691 N N . ALA A 1 89 ? -31.958 4.892 -8.280 1.00 77.25 89 ALA A N 1
ATOM 692 C CA . ALA A 1 89 ? -33.028 5.821 -8.665 1.00 77.25 89 ALA A CA 1
ATOM 693 C C . ALA A 1 89 ? -32.809 6.444 -10.057 1.00 77.25 89 ALA A C 1
ATOM 695 O O . ALA A 1 89 ? -33.750 6.739 -10.786 1.00 77.25 89 ALA A O 1
ATOM 696 N N . SER A 1 90 ? -31.553 6.644 -10.451 1.00 73.31 90 SER A N 1
ATOM 697 C CA . SER A 1 90 ? -31.212 7.182 -11.771 1.00 73.31 90 SER A CA 1
ATOM 698 C C . SER A 1 90 ? -31.439 6.150 -12.883 1.00 73.31 90 SER A C 1
ATOM 700 O O . SER A 1 90 ? -31.762 6.531 -14.004 1.00 73.31 90 SER A O 1
ATOM 702 N N . PHE A 1 91 ? -31.331 4.850 -12.584 1.00 66.06 91 PHE A N 1
ATOM 703 C CA . PHE A 1 91 ? -31.647 3.774 -13.531 1.00 66.06 91 PHE A CA 1
ATOM 704 C C . PHE A 1 91 ? -33.138 3.700 -13.895 1.00 66.06 91 PHE A C 1
ATOM 706 O O . PHE A 1 91 ? -33.464 3.250 -14.991 1.00 66.06 91 PHE A O 1
ATOM 713 N N . SER A 1 92 ? -34.044 4.168 -13.026 1.00 65.50 92 SER A N 1
ATOM 714 C CA . SER A 1 92 ? -35.485 4.178 -13.318 1.00 65.50 92 SER A CA 1
ATOM 715 C C . SER A 1 92 ? -35.937 5.355 -14.188 1.00 65.50 92 SER A C 1
ATOM 717 O O . SER A 1 92 ? -37.003 5.273 -14.790 1.00 65.50 92 SER A O 1
ATOM 719 N N . ASN A 1 93 ? -35.152 6.438 -14.271 1.00 65.94 93 ASN A N 1
ATOM 720 C CA . ASN A 1 93 ? -35.601 7.719 -14.841 1.00 65.94 93 ASN A CA 1
ATOM 721 C C . ASN A 1 93 ? -35.055 8.042 -16.248 1.00 65.94 93 ASN A C 1
ATOM 723 O O . ASN A 1 93 ? -35.318 9.126 -16.761 1.00 65.94 93 ASN A O 1
ATOM 727 N N . GLY A 1 94 ? -34.372 7.102 -16.908 1.00 58.00 94 GLY A N 1
ATOM 728 C CA . GLY A 1 94 ? -33.903 7.267 -18.290 1.00 58.00 94 GLY A CA 1
ATOM 729 C C . GLY A 1 94 ? -32.564 8.007 -18.423 1.00 58.00 94 GLY A C 1
ATOM 730 O O . GLY A 1 94 ? -32.186 8.821 -17.589 1.00 58.00 94 GLY A O 1
ATOM 731 N N . LEU A 1 95 ? -31.831 7.649 -19.483 1.00 54.34 95 LEU A N 1
ATOM 732 C CA . LEU A 1 95 ? -30.390 7.849 -19.666 1.00 54.34 95 LEU A CA 1
ATOM 733 C C . LEU A 1 95 ? -29.993 9.303 -19.958 1.00 54.34 95 LEU A C 1
ATOM 735 O O . LEU A 1 95 ? -30.255 9.800 -21.050 1.00 54.34 95 LEU A O 1
ATOM 739 N N . ASP A 1 96 ? -29.253 9.925 -19.041 1.00 59.59 96 ASP A N 1
ATOM 740 C CA . ASP A 1 96 ? -28.597 11.216 -19.259 1.00 59.59 96 ASP A CA 1
ATOM 741 C C . ASP A 1 96 ? -27.057 11.138 -19.136 1.00 59.59 96 ASP A C 1
ATOM 743 O O . ASP A 1 96 ? -26.476 10.281 -18.466 1.00 59.59 96 ASP A O 1
ATOM 747 N N . SER A 1 97 ? -26.343 12.061 -19.776 1.00 59.53 97 SER A N 1
ATOM 748 C CA . SER A 1 97 ? -24.863 12.104 -19.834 1.00 59.53 97 SER A CA 1
ATOM 749 C C . SER A 1 97 ? -24.158 12.193 -18.458 1.00 59.53 97 SER A C 1
ATOM 751 O O . SER A 1 97 ? -22.947 11.968 -18.341 1.00 59.53 97 SER A O 1
ATOM 753 N N . SER A 1 98 ? -24.919 12.452 -17.391 1.00 63.97 98 SER A N 1
ATOM 754 C CA . SER A 1 98 ? -24.492 12.431 -15.990 1.00 63.97 98 SER A CA 1
ATOM 755 C C . SER A 1 98 ? -24.117 11.027 -15.476 1.00 63.97 98 SER A C 1
ATOM 757 O O . SER A 1 98 ? -23.272 10.918 -14.577 1.00 63.97 98 SER A O 1
ATOM 759 N N . HIS A 1 99 ? -24.629 9.944 -16.079 1.00 65.88 99 HIS A N 1
ATOM 760 C CA . HIS A 1 99 ? -24.384 8.572 -15.607 1.00 65.88 99 HIS A CA 1
ATOM 761 C C . HIS A 1 99 ? -22.909 8.152 -15.677 1.00 65.88 99 HIS A C 1
ATOM 763 O O . HIS A 1 99 ? -22.420 7.471 -14.775 1.00 65.88 99 HIS A O 1
ATOM 769 N N . LEU A 1 100 ? -22.152 8.588 -16.692 1.00 66.94 100 LEU A N 1
ATOM 770 C CA . LEU A 1 100 ? -20.737 8.207 -16.836 1.00 66.94 100 LEU A CA 1
ATOM 771 C C . LEU A 1 100 ? -19.855 8.807 -15.732 1.00 66.94 100 LEU A C 1
ATOM 773 O O . LEU A 1 100 ? -18.884 8.181 -15.296 1.00 66.94 100 LEU A O 1
ATOM 777 N N . ARG A 1 101 ? -20.196 10.009 -15.250 1.00 72.94 101 ARG A N 1
ATOM 778 C CA . ARG A 1 101 ? -19.482 10.664 -14.146 1.00 72.94 101 ARG A CA 1
ATOM 779 C C . ARG A 1 101 ? -19.810 9.991 -12.817 1.00 72.94 101 ARG A C 1
ATOM 781 O O . ARG A 1 101 ? -18.894 9.677 -12.059 1.00 72.94 101 ARG A O 1
ATOM 788 N N . VAL A 1 102 ? -21.091 9.710 -12.577 1.00 74.19 102 VAL A N 1
ATOM 789 C CA . VAL A 1 102 ? -21.558 9.015 -11.368 1.00 74.19 102 VAL A CA 1
ATOM 790 C C . VAL A 1 102 ? -20.943 7.616 -11.275 1.00 74.19 102 VAL A C 1
ATOM 792 O O . VAL A 1 102 ? -20.415 7.256 -10.228 1.00 74.19 102 VAL A O 1
ATOM 795 N N . MET A 1 103 ? -20.873 6.869 -12.380 1.00 71.75 103 MET A N 1
ATOM 796 C CA . MET A 1 103 ? -20.255 5.537 -12.415 1.00 71.75 103 MET A CA 1
ATOM 797 C C . MET A 1 103 ? -18.765 5.547 -12.031 1.00 71.75 103 MET A C 1
ATOM 799 O O . MET A 1 103 ? -18.300 4.628 -11.357 1.00 71.75 103 MET A O 1
ATOM 803 N N . ARG A 1 104 ? -17.999 6.584 -12.408 1.00 75.06 104 ARG A N 1
ATOM 804 C CA . ARG A 1 104 ? -16.590 6.726 -11.984 1.00 75.06 104 ARG A CA 1
ATOM 805 C C . ARG A 1 104 ? -16.470 6.990 -10.484 1.00 75.06 104 ARG A C 1
ATOM 807 O O . ARG A 1 104 ? -15.635 6.374 -9.827 1.00 75.06 104 ARG A O 1
ATOM 814 N N . VAL A 1 105 ? -17.315 7.870 -9.947 1.00 78.50 105 VAL A N 1
ATOM 815 C CA . VAL A 1 105 ? -17.338 8.188 -8.510 1.00 78.50 105 VAL A CA 1
ATOM 816 C C . VAL A 1 105 ? -17.747 6.963 -7.693 1.00 78.50 105 VAL A C 1
ATOM 818 O O . VAL A 1 105 ? -17.103 6.652 -6.697 1.00 78.50 105 VAL A O 1
ATOM 821 N N . VAL A 1 106 ? -18.743 6.209 -8.158 1.00 76.38 106 VAL A N 1
ATOM 822 C CA . VAL A 1 106 ? -19.190 4.959 -7.527 1.00 76.38 106 VAL A CA 1
ATOM 823 C C . VAL A 1 106 ? -18.076 3.912 -7.521 1.00 76.38 106 VAL A C 1
ATOM 825 O O . VAL A 1 106 ? -17.871 3.260 -6.503 1.00 76.38 106 VAL A O 1
ATOM 828 N N . ARG A 1 107 ? -17.293 3.775 -8.603 1.00 75.00 107 ARG A N 1
ATOM 829 C CA . ARG A 1 107 ? -16.125 2.869 -8.624 1.00 75.00 107 ARG A CA 1
ATOM 830 C C . ARG A 1 107 ? -15.089 3.229 -7.557 1.00 75.00 107 ARG A C 1
ATOM 832 O O . ARG A 1 107 ? -14.598 2.337 -6.872 1.00 75.00 107 ARG A O 1
ATOM 839 N N . LEU A 1 108 ? -14.784 4.516 -7.395 1.00 78.00 108 LEU A N 1
ATOM 840 C CA . LEU A 1 108 ? -13.857 4.982 -6.359 1.00 78.00 108 LEU A CA 1
ATOM 841 C C . LEU A 1 108 ? -14.434 4.776 -4.954 1.00 78.00 108 LEU A C 1
ATOM 843 O O . LEU A 1 108 ? -13.735 4.274 -4.079 1.00 78.00 108 LEU A O 1
ATOM 847 N N . ALA A 1 109 ? -15.715 5.089 -4.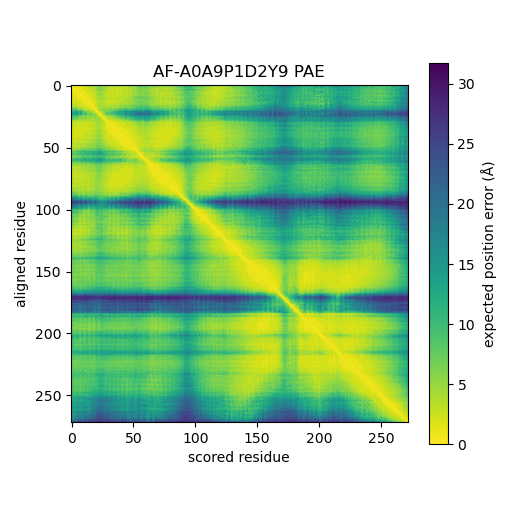747 1.00 79.19 109 ALA A N 1
ATOM 848 C CA . ALA A 1 109 ? -16.397 4.862 -3.475 1.00 79.19 109 ALA A CA 1
ATOM 849 C C . ALA A 1 109 ? -16.395 3.372 -3.088 1.00 79.19 109 ALA A C 1
ATOM 851 O O . ALA A 1 109 ? -16.098 3.033 -1.945 1.00 79.19 109 ALA A O 1
ATOM 852 N N . ARG A 1 110 ? -16.609 2.470 -4.056 1.00 76.50 110 ARG A N 1
ATOM 853 C CA . ARG A 1 110 ? -16.520 1.016 -3.849 1.00 76.50 110 ARG A CA 1
ATOM 854 C C . ARG A 1 110 ? -15.125 0.565 -3.414 1.00 76.50 110 ARG A C 1
ATOM 856 O O . ARG A 1 110 ? -15.031 -0.318 -2.570 1.00 76.50 110 ARG A O 1
ATOM 863 N N . ALA A 1 111 ? -14.053 1.183 -3.915 1.00 78.50 111 ALA A N 1
ATOM 864 C CA . ALA A 1 111 ? -12.692 0.872 -3.465 1.00 78.50 111 ALA A CA 1
ATOM 865 C C . ALA A 1 111 ? -12.460 1.244 -1.985 1.00 78.50 111 ALA A C 1
ATOM 867 O O . ALA A 1 111 ? -11.707 0.569 -1.283 1.00 78.50 111 ALA A O 1
ATOM 868 N N . LEU A 1 112 ? -13.149 2.273 -1.474 1.00 82.31 112 LEU A N 1
ATOM 869 C CA . LEU A 1 112 ? -13.036 2.712 -0.077 1.00 82.31 112 LEU A CA 1
ATOM 870 C C . LEU A 1 112 ? -13.727 1.765 0.919 1.00 82.31 112 LEU A C 1
ATOM 872 O O . LEU A 1 112 ? -13.433 1.828 2.115 1.00 82.31 112 LEU A O 1
ATOM 876 N N . ARG A 1 113 ? -14.584 0.843 0.456 1.00 77.31 113 ARG A N 1
ATOM 877 C CA . ARG A 1 113 ? -15.239 -0.175 1.299 1.00 77.31 113 ARG A CA 1
ATOM 878 C C . ARG A 1 113 ? -14.238 -1.032 2.076 1.00 77.31 113 ARG A C 1
ATOM 880 O O . ARG A 1 113 ? -14.492 -1.368 3.234 1.00 77.31 113 ARG A O 1
ATOM 887 N N . GLY A 1 114 ? -13.070 -1.310 1.488 1.00 80.31 114 GLY A N 1
ATOM 888 C CA . GLY A 1 114 ? -11.994 -2.071 2.134 1.00 80.31 114 GLY A CA 1
ATOM 889 C C . GLY A 1 114 ? -11.509 -1.449 3.449 1.00 80.31 114 GLY A C 1
ATOM 890 O O . GLY A 1 114 ? -11.114 -2.166 4.365 1.00 80.31 114 GLY A O 1
ATOM 891 N N . ILE A 1 115 ? -11.645 -0.128 3.613 1.00 84.38 115 ILE A N 1
ATOM 892 C CA . ILE A 1 115 ? -11.285 0.575 4.854 1.00 84.38 115 ILE A CA 1
ATOM 893 C C . ILE A 1 115 ? -12.140 0.078 6.034 1.00 84.38 115 ILE A C 1
ATOM 895 O O . ILE A 1 115 ? -11.670 0.068 7.171 1.00 84.38 115 ILE A O 1
ATOM 899 N N . ARG A 1 116 ? -13.365 -0.423 5.799 1.00 82.62 116 ARG A N 1
ATOM 900 C CA . ARG A 1 116 ? -14.224 -0.971 6.866 1.00 82.62 116 ARG A CA 1
ATOM 901 C C . ARG A 1 116 ? -13.600 -2.188 7.564 1.00 82.62 116 ARG A C 1
ATOM 903 O O . ARG A 1 116 ? -13.891 -2.402 8.742 1.00 82.62 116 ARG A O 1
ATOM 910 N N . VAL A 1 117 ? -12.702 -2.932 6.902 1.00 85.25 117 VAL A N 1
ATOM 911 C CA . VAL A 1 117 ? -11.930 -4.037 7.514 1.00 85.25 117 VAL A CA 1
ATOM 912 C C . VAL A 1 117 ? -11.125 -3.542 8.720 1.00 85.25 117 VAL A C 1
ATOM 914 O O . VAL A 1 117 ? -10.987 -4.255 9.716 1.00 85.25 117 VAL A O 1
ATOM 917 N N . MET A 1 118 ? -10.696 -2.277 8.707 1.00 84.50 118 MET A N 1
ATOM 918 C CA . MET A 1 118 ? -9.981 -1.665 9.827 1.00 84.50 118 MET A CA 1
ATOM 919 C C . MET A 1 118 ? -10.819 -1.609 11.113 1.00 84.50 118 MET A C 1
ATOM 921 O O . MET A 1 118 ? -10.246 -1.682 12.203 1.00 84.50 118 MET A O 1
ATOM 925 N N . LYS A 1 119 ? -12.163 -1.559 11.035 1.00 83.69 119 LYS A N 1
ATOM 926 C CA . LYS A 1 119 ? -13.020 -1.656 12.237 1.00 83.69 119 LYS A CA 1
ATOM 927 C C . LYS A 1 119 ? -12.894 -3.027 12.906 1.00 83.69 119 LYS A C 1
ATOM 929 O O . LYS A 1 119 ? -12.904 -3.096 14.135 1.00 83.69 119 LYS A O 1
ATOM 934 N N . LEU A 1 120 ? -12.740 -4.105 12.128 1.00 85.44 120 LEU A N 1
ATOM 935 C CA . LEU A 1 120 ? -12.539 -5.452 12.673 1.00 85.44 120 LEU A CA 1
ATOM 936 C C . LEU A 1 120 ? -11.190 -5.543 13.391 1.00 85.44 120 LEU A C 1
ATOM 938 O O . LEU A 1 120 ? -11.149 -5.970 14.546 1.00 85.44 120 LEU A O 1
ATOM 942 N N . ILE A 1 121 ? -10.127 -5.057 12.742 1.00 84.62 121 ILE A N 1
ATOM 943 C CA . ILE A 1 121 ? -8.772 -4.998 13.309 1.00 84.62 121 ILE A CA 1
ATOM 944 C C . ILE A 1 121 ? -8.777 -4.231 14.632 1.00 84.62 121 ILE A C 1
ATOM 946 O O . ILE A 1 121 ? -8.227 -4.716 15.615 1.00 84.62 121 ILE A O 1
ATOM 950 N N . ARG A 1 122 ? -9.448 -3.071 14.694 1.00 82.81 122 ARG A N 1
ATOM 951 C CA . ARG A 1 122 ? -9.584 -2.302 15.941 1.00 82.81 122 ARG A CA 1
ATOM 952 C C . ARG A 1 122 ? -10.325 -3.089 17.021 1.00 82.81 122 ARG A C 1
ATOM 954 O O . ARG A 1 122 ? -9.945 -3.015 18.186 1.00 82.81 122 ARG A O 1
ATOM 961 N N . SER A 1 123 ? -11.404 -3.781 16.654 1.00 82.81 123 SER A N 1
ATOM 962 C CA . SER A 1 123 ? -12.244 -4.480 17.628 1.00 82.81 123 SER A CA 1
ATOM 963 C C . SER A 1 123 ? -11.510 -5.642 18.299 1.00 82.81 123 SER A C 1
ATOM 965 O O . SER A 1 123 ? -11.730 -5.893 19.481 1.00 82.81 123 SER A O 1
ATOM 967 N N . ILE A 1 124 ? -10.637 -6.339 17.564 1.00 86.38 124 ILE A N 1
ATOM 968 C CA . ILE A 1 124 ? -9.901 -7.502 18.062 1.00 86.38 124 ILE A CA 1
ATOM 969 C C . ILE A 1 124 ? -8.530 -7.039 18.558 1.00 86.38 124 ILE A C 1
ATOM 971 O O . ILE A 1 124 ? -7.634 -6.764 17.763 1.00 86.38 124 ILE A O 1
ATOM 975 N N . GLY A 1 125 ? -8.344 -7.010 19.881 1.00 83.00 125 GLY A N 1
ATOM 976 C CA . GLY A 1 125 ? -7.092 -6.560 20.504 1.00 83.00 125 GLY A CA 1
ATOM 977 C C . GLY A 1 125 ? -5.842 -7.268 19.964 1.00 83.00 125 GLY A C 1
ATOM 978 O O . GLY A 1 125 ? -4.846 -6.605 19.689 1.00 83.00 125 GLY A O 1
ATOM 979 N N . ALA A 1 126 ? -5.926 -8.581 19.718 1.00 83.56 126 ALA A N 1
ATOM 980 C CA . ALA A 1 126 ? -4.833 -9.366 19.140 1.00 83.56 126 ALA A CA 1
ATOM 981 C C . ALA A 1 126 ? -4.489 -8.969 17.690 1.00 83.56 126 ALA A C 1
ATOM 983 O O . ALA A 1 126 ? -3.322 -8.958 17.318 1.00 83.56 126 ALA A O 1
ATOM 984 N N . LEU A 1 127 ? -5.475 -8.604 16.860 1.00 85.25 127 LEU A N 1
ATOM 985 C CA . LEU A 1 127 ? -5.202 -8.116 15.502 1.00 85.25 127 LEU A CA 1
ATOM 986 C C . LEU A 1 127 ? -4.620 -6.704 15.537 1.00 85.25 127 LEU A C 1
ATOM 988 O O . LEU A 1 127 ? -3.684 -6.403 14.799 1.00 85.25 127 LEU A O 1
ATOM 992 N N . ARG A 1 128 ? -5.148 -5.843 16.416 1.00 84.12 128 ARG A N 1
ATOM 993 C CA . ARG A 1 128 ? -4.632 -4.486 16.622 1.00 84.12 128 ARG A CA 1
ATOM 994 C C . ARG A 1 128 ? -3.155 -4.501 17.014 1.00 84.12 128 ARG A C 1
ATOM 996 O O . ARG A 1 128 ? -2.397 -3.715 16.452 1.00 84.12 128 ARG A O 1
ATOM 1003 N N . SER A 1 129 ? -2.743 -5.361 17.946 1.00 81.38 129 SER A N 1
ATOM 1004 C CA . SER A 1 129 ? -1.338 -5.445 18.367 1.00 81.38 129 SER A CA 1
ATOM 1005 C C . SER A 1 129 ? -0.427 -5.910 17.230 1.00 81.38 129 SER A C 1
ATOM 1007 O O . SER A 1 129 ? 0.604 -5.285 17.001 1.00 81.38 129 SER A O 1
ATOM 1009 N N . ILE A 1 130 ? -0.841 -6.923 16.459 1.00 86.31 130 ILE A N 1
ATOM 1010 C CA . ILE A 1 130 ? -0.085 -7.403 15.291 1.00 86.31 130 ILE A CA 1
ATOM 1011 C C . ILE A 1 130 ? 0.078 -6.288 14.250 1.00 86.31 130 ILE A C 1
ATOM 1013 O O . ILE A 1 130 ? 1.185 -6.043 13.779 1.00 86.31 130 ILE A O 1
ATOM 1017 N N . VAL A 1 131 ? -0.996 -5.568 13.912 1.00 86.69 131 VAL A N 1
ATOM 1018 C CA . VAL A 1 131 ? -0.934 -4.480 12.920 1.00 86.69 131 VAL A CA 1
ATOM 1019 C C . VAL A 1 131 ? -0.046 -3.332 13.398 1.00 86.69 131 VAL A C 1
ATOM 1021 O O . VAL A 1 131 ? 0.742 -2.813 12.611 1.00 86.69 131 VAL A O 1
ATOM 1024 N N . LEU A 1 132 ? -0.122 -2.951 14.676 1.00 83.75 132 LEU A N 1
ATOM 1025 C CA . LEU A 1 132 ? 0.761 -1.925 15.238 1.00 83.75 132 LEU A CA 1
ATOM 1026 C C . LEU A 1 132 ? 2.236 -2.359 15.212 1.00 83.75 132 LEU A C 1
ATOM 1028 O O . LEU A 1 132 ? 3.090 -1.542 14.868 1.00 83.75 132 LEU A O 1
ATOM 1032 N N . ALA A 1 133 ? 2.531 -3.632 15.492 1.00 81.75 133 ALA A N 1
ATOM 1033 C CA . ALA A 1 133 ? 3.882 -4.184 15.385 1.00 81.75 133 ALA A CA 1
ATOM 1034 C C . ALA A 1 133 ? 4.397 -4.171 13.932 1.00 81.75 133 ALA A C 1
ATOM 1036 O O . ALA A 1 133 ? 5.529 -3.754 13.672 1.00 81.75 133 ALA A O 1
ATOM 1037 N N . ILE A 1 134 ? 3.554 -4.545 12.962 1.00 85.62 134 ILE A N 1
ATOM 1038 C CA . ILE A 1 134 ? 3.895 -4.467 11.533 1.00 85.62 134 ILE A CA 1
ATOM 1039 C C . ILE A 1 134 ? 4.177 -3.016 11.132 1.00 85.62 134 ILE A C 1
ATOM 1041 O O . ILE A 1 134 ? 5.222 -2.734 10.563 1.00 85.62 134 ILE A O 1
ATOM 1045 N N . VAL A 1 135 ? 3.293 -2.070 11.455 1.00 85.31 135 VAL A N 1
ATOM 1046 C CA . VAL A 1 135 ? 3.489 -0.656 11.082 1.00 85.31 135 VAL A CA 1
ATOM 1047 C C . VAL A 1 135 ? 4.756 -0.073 11.718 1.00 85.31 135 VAL A C 1
ATOM 1049 O O . VAL A 1 135 ? 5.500 0.641 11.045 1.00 85.31 135 VAL A O 1
ATOM 1052 N N . SER A 1 136 ? 5.038 -0.416 12.979 1.00 80.25 136 SER A N 1
ATOM 1053 C CA . SER A 1 136 ? 6.267 -0.011 13.671 1.00 80.25 136 SER A CA 1
ATOM 1054 C C . SER A 1 136 ? 7.522 -0.528 12.953 1.00 80.25 136 SER A C 1
ATOM 1056 O O . SER A 1 136 ? 8.438 0.239 12.647 1.00 80.25 136 SER A O 1
ATOM 1058 N N . THR A 1 137 ? 7.540 -1.814 12.586 1.00 81.56 137 THR A N 1
ATOM 1059 C CA . THR A 1 137 ? 8.678 -2.414 11.869 1.00 81.56 137 THR A CA 1
ATOM 1060 C C . THR A 1 137 ? 8.803 -1.892 10.437 1.00 81.56 137 THR A C 1
ATOM 1062 O O . THR A 1 137 ? 9.917 -1.621 9.992 1.00 81.56 137 THR A O 1
ATOM 1065 N N . LEU A 1 138 ? 7.699 -1.639 9.729 1.00 84.62 138 LEU A N 1
ATOM 1066 C CA . LEU A 1 138 ? 7.725 -1.049 8.387 1.00 84.62 138 LEU A CA 1
ATOM 1067 C C . LEU A 1 138 ? 8.372 0.337 8.376 1.00 84.62 138 LEU A C 1
ATOM 1069 O O . LEU A 1 138 ? 9.152 0.625 7.470 1.00 84.62 138 LEU A O 1
ATOM 1073 N N . TRP A 1 139 ? 8.108 1.175 9.386 1.00 84.81 139 TRP A N 1
ATOM 1074 C CA . TRP A 1 139 ? 8.746 2.491 9.489 1.00 84.81 139 TRP A CA 1
ATOM 1075 C C . TRP A 1 139 ? 10.274 2.382 9.522 1.00 84.81 139 TRP A C 1
ATOM 1077 O O . TRP A 1 139 ? 10.978 3.141 8.857 1.00 84.81 139 TRP A O 1
ATOM 1087 N N . SER A 1 140 ? 10.795 1.382 10.235 1.00 77.25 140 SER A N 1
ATOM 1088 C CA . SER A 1 140 ? 12.237 1.137 10.308 1.00 77.25 140 SER A CA 1
ATOM 1089 C C . SER A 1 140 ? 12.850 0.658 8.983 1.00 77.25 140 SER A C 1
ATOM 1091 O O . SER A 1 140 ? 14.028 0.912 8.736 1.00 77.25 140 SER A O 1
ATOM 1093 N N . LEU A 1 141 ? 12.054 0.035 8.105 1.00 84.12 141 LEU A N 1
ATOM 1094 C CA . LEU A 1 141 ? 12.490 -0.416 6.779 1.00 84.12 141 LEU A CA 1
ATOM 1095 C C . LEU A 1 141 ? 12.498 0.691 5.725 1.00 84.12 141 LEU A C 1
ATOM 1097 O O . LEU A 1 141 ? 13.120 0.508 4.679 1.00 84.12 141 LEU A O 1
ATOM 1101 N N . VAL A 1 142 ? 11.829 1.825 5.969 1.00 88.44 142 VAL A N 1
ATOM 1102 C CA . VAL A 1 142 ? 11.714 2.917 4.985 1.00 88.44 142 VAL A CA 1
ATOM 1103 C C . VAL A 1 142 ? 13.090 3.341 4.478 1.00 88.44 142 VAL A C 1
ATOM 1105 O O . VAL A 1 142 ? 13.285 3.471 3.275 1.00 88.44 142 VAL A O 1
ATOM 1108 N N . TRP A 1 143 ? 14.075 3.475 5.367 1.00 87.88 143 TRP A N 1
ATOM 1109 C CA . TRP A 1 143 ? 15.433 3.869 4.986 1.00 87.88 143 TRP A CA 1
ATOM 1110 C C . TRP A 1 143 ? 16.153 2.820 4.140 1.00 87.88 143 TRP A C 1
ATOM 1112 O O . TRP A 1 143 ? 16.869 3.167 3.202 1.00 87.88 143 TRP A O 1
ATOM 1122 N N . THR A 1 144 ? 15.933 1.538 4.420 1.00 87.00 144 THR A N 1
ATOM 1123 C CA . THR A 1 144 ? 16.493 0.458 3.604 1.00 87.00 144 THR A CA 1
ATOM 1124 C C . THR A 1 144 ? 15.837 0.408 2.223 1.00 87.00 144 THR A C 1
ATOM 1126 O O . THR A 1 144 ? 16.526 0.208 1.224 1.00 87.00 144 THR A O 1
ATOM 1129 N N . LEU A 1 145 ? 14.528 0.663 2.138 1.00 88.56 145 LEU A N 1
ATOM 1130 C CA . LEU A 1 145 ? 13.827 0.799 0.860 1.00 88.56 145 LEU A CA 1
ATOM 1131 C C . LEU A 1 145 ? 14.310 2.024 0.075 1.00 88.56 145 LEU A C 1
ATOM 1133 O O . LEU A 1 145 ? 14.486 1.933 -1.135 1.00 88.56 145 LEU A O 1
ATOM 1137 N N . VAL A 1 146 ? 14.591 3.146 0.743 1.00 91.31 146 VAL A N 1
ATOM 1138 C CA . VAL A 1 146 ? 15.194 4.329 0.106 1.00 91.31 146 VAL A CA 1
ATOM 1139 C C . VAL A 1 146 ? 16.568 3.995 -0.479 1.00 91.31 146 VAL A C 1
ATOM 1141 O O . VAL A 1 146 ? 16.835 4.353 -1.624 1.00 91.31 146 VAL A O 1
ATOM 1144 N N . LEU A 1 147 ? 17.418 3.262 0.249 1.00 89.38 147 LEU A N 1
ATOM 1145 C CA . LEU A 1 147 ? 18.710 2.796 -0.269 1.00 89.38 147 LEU A CA 1
ATOM 1146 C C . LEU A 1 147 ? 18.535 1.928 -1.527 1.00 89.38 147 LEU A C 1
ATOM 1148 O O . LEU A 1 147 ? 19.234 2.132 -2.520 1.00 89.38 147 LEU A O 1
ATOM 1152 N N . LEU A 1 148 ? 17.578 0.995 -1.504 1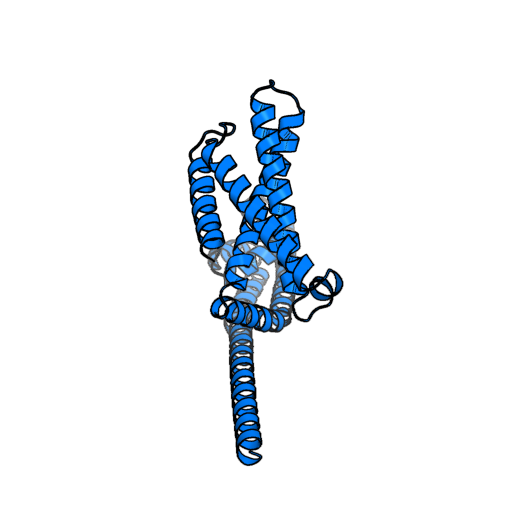.00 90.25 148 LEU A N 1
ATOM 1153 C CA . LEU A 1 148 ? 17.255 0.147 -2.652 1.00 90.25 148 LEU A CA 1
ATOM 1154 C C . LEU A 1 148 ? 16.763 0.977 -3.853 1.00 90.25 148 LEU A C 1
ATOM 1156 O O . LEU A 1 148 ? 17.203 0.750 -4.978 1.00 90.25 148 LEU A O 1
ATOM 1160 N N . MET A 1 149 ? 15.920 1.986 -3.617 1.00 93.38 149 MET A N 1
ATOM 1161 C CA . MET A 1 149 ? 15.435 2.901 -4.656 1.00 93.38 149 MET A CA 1
ATOM 1162 C C . MET A 1 149 ? 16.554 3.751 -5.269 1.00 93.38 149 MET A C 1
ATOM 1164 O O . MET A 1 149 ? 16.567 3.950 -6.484 1.00 93.38 149 MET A O 1
ATOM 1168 N N . ILE A 1 150 ? 17.509 4.225 -4.462 1.00 93.94 150 ILE A N 1
ATOM 1169 C CA . ILE A 1 150 ? 18.698 4.938 -4.958 1.00 93.94 150 ILE A CA 1
ATOM 1170 C C . ILE A 1 150 ? 19.517 4.019 -5.865 1.00 93.94 150 ILE A C 1
ATOM 1172 O O . ILE A 1 150 ? 19.958 4.438 -6.934 1.00 93.94 150 ILE A O 1
ATOM 1176 N N . LEU A 1 151 ? 19.689 2.758 -5.475 1.00 93.44 151 LEU A N 1
ATOM 1177 C CA . LEU A 1 151 ? 20.419 1.782 -6.271 1.00 93.44 151 LEU A CA 1
ATOM 1178 C C . LEU A 1 151 ? 19.708 1.497 -7.604 1.00 93.44 151 LEU A C 1
ATOM 1180 O O . LEU A 1 151 ? 20.365 1.505 -8.647 1.00 93.44 151 LEU A O 1
ATOM 1184 N N . PHE A 1 152 ? 18.379 1.333 -7.600 1.00 95.31 152 PHE A N 1
ATOM 1185 C CA . PHE A 1 152 ? 17.596 1.224 -8.838 1.00 95.31 152 PHE A CA 1
ATOM 1186 C C . PHE A 1 152 ? 17.773 2.448 -9.729 1.00 95.31 152 PHE A C 1
ATOM 1188 O O . PHE A 1 152 ? 17.930 2.298 -10.935 1.00 95.31 152 PHE A O 1
ATOM 1195 N N . TYR A 1 153 ? 17.774 3.648 -9.153 1.00 96.81 153 TYR A N 1
ATOM 1196 C CA . TYR A 1 153 ? 17.957 4.879 -9.912 1.00 96.81 153 TYR A CA 1
ATOM 1197 C C . TYR A 1 153 ? 19.350 4.958 -10.552 1.00 96.81 153 TYR A C 1
ATOM 1199 O O . TYR A 1 153 ? 19.453 5.187 -11.754 1.00 96.81 153 TYR A O 1
ATOM 1207 N N . VAL A 1 154 ? 20.418 4.710 -9.785 1.00 96.25 154 VAL A N 1
ATOM 1208 C CA . VAL A 1 154 ? 21.803 4.773 -10.287 1.00 96.25 154 VAL A CA 1
ATOM 1209 C C . VAL A 1 154 ? 22.020 3.776 -11.426 1.00 96.25 154 VAL A C 1
ATOM 1211 O O . VAL A 1 154 ? 22.456 4.168 -12.508 1.00 96.25 154 VAL A O 1
ATOM 1214 N N . PHE A 1 155 ? 21.670 2.502 -11.224 1.00 96.06 155 PHE A N 1
ATOM 1215 C CA . PHE A 1 155 ? 21.807 1.494 -12.280 1.00 96.06 155 PHE A CA 1
ATOM 1216 C C . PHE A 1 155 ? 20.818 1.713 -13.427 1.00 96.06 155 PHE A C 1
ATOM 1218 O O . PHE A 1 155 ? 21.167 1.473 -14.579 1.00 96.06 155 PHE A O 1
ATOM 1225 N N . GLY A 1 156 ? 19.614 2.210 -13.142 1.00 96.50 156 GLY A N 1
ATOM 1226 C CA . GLY A 1 156 ? 18.606 2.519 -14.150 1.00 96.50 156 GLY A CA 1
ATOM 1227 C C . GLY A 1 156 ? 19.061 3.614 -15.113 1.00 96.50 156 GLY A C 1
ATOM 1228 O O . GLY A 1 156 ? 18.877 3.469 -16.320 1.00 96.50 156 GLY A O 1
ATOM 1229 N N . VAL A 1 157 ? 19.712 4.665 -14.600 1.00 96.06 157 VAL A N 1
ATOM 1230 C CA . VAL A 1 157 ? 20.333 5.719 -15.418 1.00 96.06 157 VAL A CA 1
ATOM 1231 C C . VAL A 1 157 ? 21.485 5.155 -16.247 1.00 96.06 157 VAL A C 1
ATOM 1233 O O . VAL A 1 157 ? 21.494 5.356 -17.459 1.00 96.06 157 VAL A O 1
ATOM 1236 N N . ILE A 1 158 ? 22.412 4.413 -15.626 1.00 95.12 158 ILE A N 1
ATOM 1237 C CA . ILE A 1 158 ? 23.567 3.821 -16.325 1.00 95.12 158 ILE A CA 1
ATOM 1238 C C . ILE A 1 158 ? 23.102 2.927 -17.480 1.00 95.12 158 ILE A C 1
ATOM 1240 O O . ILE A 1 158 ? 23.571 3.075 -18.604 1.00 95.12 158 ILE A O 1
ATOM 1244 N N . LEU A 1 159 ? 22.167 2.010 -17.224 1.00 94.06 159 LEU A N 1
ATOM 1245 C CA . LEU A 1 159 ? 21.706 1.056 -18.232 1.00 94.06 159 LEU A CA 1
ATOM 1246 C C . LEU A 1 159 ? 20.902 1.737 -19.342 1.00 94.06 159 LEU A C 1
ATOM 1248 O O . LEU A 1 159 ? 21.142 1.439 -20.508 1.00 94.06 159 LEU A O 1
ATOM 1252 N N . ALA A 1 160 ? 20.017 2.684 -19.009 1.00 91.62 160 ALA A N 1
ATOM 1253 C CA . ALA A 1 160 ? 19.278 3.445 -20.020 1.00 91.62 160 ALA A CA 1
ATOM 1254 C C . ALA A 1 160 ? 20.222 4.241 -20.940 1.00 91.62 160 ALA A C 1
ATOM 1256 O O . ALA A 1 160 ? 20.025 4.265 -22.153 1.00 91.62 160 ALA A O 1
ATOM 1257 N N . GLN A 1 161 ? 21.273 4.851 -20.380 1.00 91.56 161 GLN A N 1
ATOM 1258 C CA . GLN A 1 161 ? 22.281 5.578 -21.157 1.00 91.56 161 GLN A CA 1
ATOM 1259 C C . GLN A 1 161 ? 23.094 4.640 -22.050 1.00 91.56 161 GLN A C 1
ATOM 1261 O O . GLN A 1 161 ? 23.162 4.863 -23.253 1.00 91.56 161 GLN A O 1
ATOM 1266 N N . LEU A 1 162 ? 23.636 3.549 -21.501 1.00 90.62 162 LEU A N 1
ATOM 1267 C CA . LEU A 1 162 ? 24.432 2.591 -22.277 1.00 90.62 162 LEU A CA 1
ATOM 1268 C C . LEU A 1 162 ? 23.632 1.938 -23.412 1.00 90.62 162 LEU A C 1
ATOM 1270 O O . LEU A 1 162 ? 24.184 1.655 -24.475 1.00 90.62 162 LEU A O 1
ATOM 1274 N N . VAL A 1 163 ? 22.340 1.696 -23.191 1.00 87.81 163 VAL A N 1
ATOM 1275 C CA . VAL A 1 163 ? 21.426 1.193 -24.219 1.00 87.81 163 VAL A CA 1
ATOM 1276 C C . VAL A 1 163 ? 21.171 2.248 -25.294 1.00 87.81 163 VAL A C 1
ATOM 1278 O O . VAL A 1 163 ? 21.267 1.931 -26.478 1.00 87.81 163 VAL A O 1
ATOM 1281 N N . SER A 1 164 ? 20.889 3.494 -24.900 1.00 86.44 164 SER A N 1
ATOM 1282 C CA . SER A 1 164 ? 20.686 4.609 -25.832 1.00 86.44 164 SER A CA 1
ATOM 1283 C C . SER A 1 164 ? 21.922 4.843 -26.708 1.00 86.44 164 SER A C 1
ATOM 1285 O O . SER A 1 164 ? 21.811 4.935 -27.931 1.00 86.44 164 SER A O 1
ATOM 1287 N N . ASP A 1 165 ? 23.107 4.869 -26.098 1.00 86.31 165 ASP A N 1
ATOM 1288 C CA . ASP A 1 165 ? 24.377 5.072 -26.797 1.00 86.31 165 ASP A CA 1
ATOM 1289 C C . ASP A 1 165 ? 24.674 3.906 -27.751 1.00 86.31 165 ASP A C 1
ATOM 1291 O O . ASP A 1 165 ? 25.018 4.124 -28.918 1.00 86.31 165 ASP A O 1
ATOM 1295 N N . GLY A 1 166 ? 24.465 2.663 -27.303 1.00 82.12 166 GLY A N 1
ATOM 1296 C CA . GLY A 1 166 ? 24.646 1.473 -28.135 1.00 82.12 166 GLY A CA 1
ATOM 1297 C C . GLY A 1 166 ? 23.703 1.442 -29.340 1.00 82.12 166 GLY A C 1
ATOM 1298 O O . GLY A 1 166 ? 24.149 1.186 -30.458 1.00 82.12 166 GLY A O 1
ATOM 1299 N N . CYS A 1 167 ? 22.430 1.800 -29.149 1.00 78.81 167 CYS A N 1
ATOM 1300 C CA . CYS A 1 167 ? 21.457 1.908 -30.240 1.00 78.81 167 CYS A CA 1
ATOM 1301 C C . CYS A 1 167 ? 21.768 3.042 -31.226 1.00 78.81 167 CYS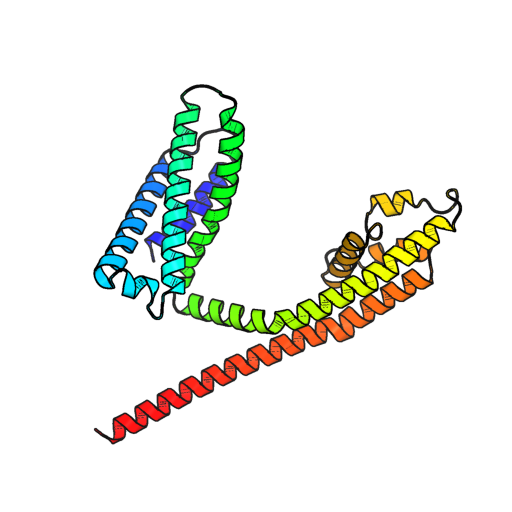 A C 1
ATOM 1303 O O . CYS A 1 167 ? 21.452 2.917 -32.404 1.00 78.81 167 CYS A O 1
ATOM 1305 N N . SER A 1 168 ? 22.400 4.132 -30.782 1.00 76.44 168 SER A N 1
ATOM 1306 C CA . SER A 1 168 ? 22.829 5.210 -31.688 1.00 76.44 168 SER A CA 1
ATOM 1307 C C . SER A 1 168 ? 24.068 4.853 -32.522 1.00 76.44 168 SER A C 1
ATOM 1309 O O . SER A 1 168 ? 24.268 5.409 -33.600 1.00 76.44 168 SER A O 1
ATOM 1311 N N . THR A 1 169 ? 24.893 3.921 -32.032 1.00 71.88 169 THR A N 1
ATOM 1312 C CA . THR A 1 169 ? 26.178 3.547 -32.645 1.00 71.88 169 THR A CA 1
ATOM 1313 C C . THR A 1 169 ? 26.040 2.369 -33.613 1.00 71.88 169 THR A C 1
ATOM 1315 O O . THR A 1 169 ? 26.774 2.282 -34.599 1.00 71.88 169 THR A O 1
ATOM 1318 N N . ILE A 1 170 ? 25.111 1.448 -33.346 1.00 67.62 170 ILE A N 1
ATOM 1319 C CA . ILE A 1 170 ? 24.865 0.277 -34.189 1.00 67.62 170 ILE A CA 1
ATOM 1320 C C . ILE A 1 170 ? 23.892 0.674 -35.306 1.00 67.62 170 ILE A C 1
ATOM 1322 O O . ILE A 1 170 ? 22.757 1.061 -35.050 1.00 67.62 170 ILE A O 1
ATOM 1326 N N . GLN A 1 171 ? 24.335 0.581 -36.562 1.00 56.28 171 GLN A N 1
ATOM 1327 C CA . GLN A 1 171 ? 23.502 0.858 -37.733 1.00 56.28 171 GLN A CA 1
ATOM 1328 C C . GLN A 1 171 ? 22.243 -0.033 -37.719 1.00 56.28 171 GLN A C 1
ATOM 1330 O O . GLN A 1 171 ? 22.343 -1.238 -37.478 1.00 56.28 171 GLN A O 1
ATOM 1335 N N . ALA A 1 172 ? 21.076 0.562 -37.996 1.00 55.78 172 ALA A N 1
ATOM 1336 C CA . ALA A 1 172 ? 19.737 -0.027 -37.833 1.00 55.78 172 ALA A CA 1
ATOM 1337 C C . ALA A 1 172 ? 19.486 -1.379 -38.548 1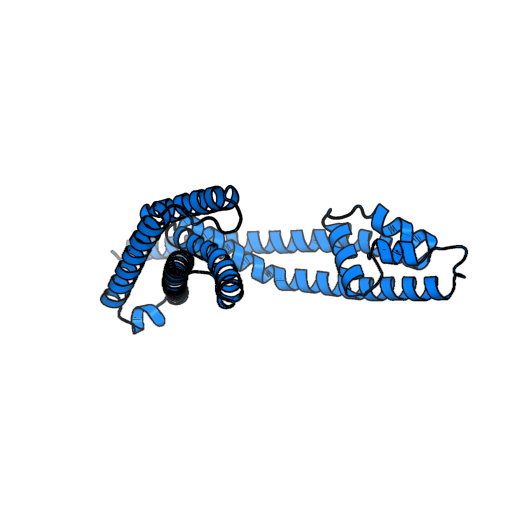.00 55.78 172 ALA A C 1
ATOM 1339 O O . ALA A 1 172 ? 18.483 -2.029 -38.273 1.00 55.78 172 ALA A O 1
ATOM 1340 N N . ASP A 1 173 ? 20.392 -1.830 -39.421 1.00 52.22 173 ASP A N 1
ATOM 1341 C CA . ASP A 1 173 ? 20.267 -3.080 -40.181 1.00 52.22 173 ASP A CA 1
ATOM 1342 C C . ASP A 1 173 ? 20.705 -4.349 -39.415 1.00 52.22 173 ASP A C 1
ATOM 1344 O O . ASP A 1 173 ? 20.398 -5.453 -39.861 1.00 52.22 173 ASP A O 1
ATOM 1348 N N . VAL A 1 174 ? 21.414 -4.239 -38.276 1.00 55.94 174 VAL A N 1
ATOM 1349 C CA . VAL A 1 174 ? 21.974 -5.414 -37.554 1.00 55.94 174 VAL A CA 1
ATOM 1350 C C . VAL A 1 174 ? 21.294 -5.686 -36.208 1.00 55.94 174 VAL A C 1
ATOM 1352 O O . VAL A 1 174 ? 21.132 -6.843 -35.821 1.00 55.94 174 VAL A O 1
ATOM 1355 N N . VAL A 1 175 ? 20.872 -4.643 -35.490 1.00 60.47 175 VAL A N 1
ATOM 1356 C CA . VAL A 1 175 ? 20.194 -4.761 -34.191 1.00 60.47 175 VAL A CA 1
ATOM 1357 C C . VAL A 1 175 ? 18.918 -3.941 -34.243 1.00 60.47 175 VAL A C 1
ATOM 1359 O O . VAL A 1 175 ? 18.951 -2.716 -34.327 1.00 60.47 175 VAL A O 1
ATOM 1362 N N . ASN A 1 176 ? 17.777 -4.627 -34.190 1.00 61.06 176 ASN A N 1
ATOM 1363 C CA . ASN A 1 176 ? 16.480 -3.975 -34.230 1.00 61.06 176 ASN A CA 1
ATOM 1364 C C . ASN A 1 176 ? 16.165 -3.350 -32.859 1.00 61.06 176 ASN A C 1
ATOM 1366 O O . ASN A 1 176 ? 15.509 -3.971 -32.018 1.00 61.06 176 ASN A O 1
ATOM 1370 N N . CYS A 1 177 ? 16.642 -2.126 -32.620 1.00 63.34 177 CYS A N 1
ATOM 1371 C CA . CYS A 1 177 ? 16.353 -1.368 -31.396 1.00 63.34 177 CYS A CA 1
ATOM 1372 C C . CYS A 1 177 ? 14.842 -1.138 -31.177 1.00 63.34 177 CYS A C 1
ATOM 1374 O O . CYS A 1 177 ? 14.416 -0.931 -30.039 1.00 63.34 177 CYS A O 1
ATOM 1376 N N . ASP A 1 178 ? 14.004 -1.301 -32.209 1.00 60.75 178 ASP A N 1
ATOM 1377 C CA . ASP A 1 178 ? 12.546 -1.324 -32.053 1.00 60.75 178 ASP A CA 1
ATOM 1378 C C . ASP A 1 178 ? 12.057 -2.545 -31.259 1.00 60.75 178 ASP A C 1
ATOM 1380 O O . ASP A 1 178 ? 11.087 -2.447 -30.513 1.00 60.75 178 ASP A O 1
ATOM 1384 N N . THR A 1 179 ? 12.754 -3.686 -31.322 1.00 58.25 179 THR A N 1
ATOM 1385 C CA . THR A 1 179 ? 12.402 -4.891 -30.539 1.00 58.25 179 THR A CA 1
ATOM 1386 C C . THR A 1 179 ? 12.676 -4.687 -29.045 1.00 58.25 179 THR A C 1
ATOM 1388 O O . THR A 1 179 ? 11.907 -5.139 -28.195 1.00 58.25 179 THR A O 1
ATOM 1391 N N . LEU A 1 180 ? 13.725 -3.930 -28.713 1.00 60.19 180 LEU A N 1
ATOM 1392 C CA . LEU A 1 180 ? 14.004 -3.507 -27.343 1.00 60.19 180 LEU A CA 1
ATOM 1393 C C . LEU A 1 180 ? 12.931 -2.547 -26.817 1.00 60.19 180 LEU A C 1
ATOM 1395 O O . LEU A 1 180 ? 12.465 -2.685 -25.685 1.00 60.19 180 LEU A O 1
ATOM 1399 N N . ASN A 1 181 ? 12.502 -1.612 -27.668 1.00 57.47 181 ASN A N 1
ATOM 1400 C CA . ASN A 1 181 ? 11.404 -0.694 -27.378 1.00 57.47 181 ASN A CA 1
ATOM 1401 C C . ASN A 1 181 ? 10.051 -1.416 -27.262 1.00 57.47 181 ASN A C 1
ATOM 1403 O O . ASN A 1 181 ? 9.211 -0.986 -26.475 1.00 57.47 181 ASN A O 1
ATOM 1407 N N . HIS A 1 182 ? 9.845 -2.534 -27.967 1.00 56.19 182 HIS A N 1
ATOM 1408 C CA . HIS A 1 182 ? 8.644 -3.364 -27.831 1.00 56.19 182 HIS A CA 1
ATOM 1409 C C . HIS A 1 182 ? 8.557 -4.078 -26.474 1.00 56.19 182 HIS A C 1
ATOM 1411 O O . HIS A 1 182 ? 7.464 -4.169 -25.917 1.00 56.19 182 HIS A O 1
ATOM 1417 N N . MET A 1 183 ? 9.688 -4.530 -25.920 1.00 62.78 183 MET A N 1
ATOM 1418 C CA . MET A 1 183 ? 9.750 -5.150 -24.583 1.00 62.78 183 MET A CA 1
ATOM 1419 C C . MET A 1 183 ? 9.836 -4.112 -23.446 1.00 62.78 183 MET A C 1
ATOM 1421 O O . MET A 1 183 ? 9.634 -4.454 -22.286 1.00 62.78 183 MET A O 1
ATOM 1425 N N . ARG A 1 184 ? 10.123 -2.841 -23.772 1.00 72.12 184 ARG A N 1
ATOM 1426 C CA . ARG A 1 184 ? 10.189 -1.667 -22.873 1.00 72.12 184 ARG A CA 1
ATOM 1427 C C . ARG A 1 184 ? 11.171 -1.757 -21.699 1.00 72.12 184 ARG A C 1
ATOM 1429 O O . ARG A 1 184 ? 11.235 -0.814 -20.927 1.00 72.12 184 ARG A O 1
ATOM 1436 N N . TYR A 1 185 ? 11.993 -2.799 -21.587 1.00 84.94 185 TYR A N 1
ATOM 1437 C CA . TYR A 1 185 ? 12.842 -3.018 -20.408 1.00 84.94 185 TYR A CA 1
ATOM 1438 C C . TYR A 1 185 ? 13.805 -1.874 -20.068 1.00 84.94 185 TYR A C 1
ATOM 1440 O O . TYR A 1 185 ? 14.004 -1.572 -18.893 1.00 84.94 185 TYR A O 1
ATOM 1448 N N . TRP A 1 186 ? 14.402 -1.249 -21.085 1.00 89.19 186 TRP A N 1
ATOM 1449 C CA . TRP A 1 186 ? 15.521 -0.312 -20.918 1.00 89.19 186 TRP A CA 1
ATOM 1450 C C . TRP A 1 186 ? 15.308 1.026 -21.639 1.00 89.19 186 TRP A C 1
ATOM 1452 O O . TRP A 1 186 ? 16.257 1.780 -21.840 1.00 89.19 186 TRP A O 1
ATOM 1462 N N . SER A 1 187 ? 14.072 1.320 -22.063 1.00 83.69 187 SER A N 1
ATOM 1463 C CA . SER A 1 187 ? 13.772 2.479 -22.918 1.00 83.69 187 SER A CA 1
ATOM 1464 C C . SER A 1 187 ? 13.839 3.817 -22.180 1.00 83.69 187 SER A C 1
ATOM 1466 O O . SER A 1 187 ? 14.162 4.845 -22.767 1.00 83.69 187 SER A O 1
ATOM 1468 N N . THR A 1 188 ? 13.497 3.830 -20.891 1.00 90.38 188 THR A N 1
ATOM 1469 C CA . THR A 1 188 ? 13.527 5.030 -20.047 1.00 90.38 188 THR A CA 1
ATOM 1470 C C . THR A 1 188 ? 14.067 4.677 -18.672 1.00 90.38 188 THR A C 1
ATOM 1472 O O . THR A 1 188 ? 14.002 3.526 -18.254 1.00 90.38 188 THR A O 1
ATOM 1475 N N . VAL A 1 189 ? 14.541 5.675 -17.921 1.00 93.62 189 VAL A N 1
ATOM 1476 C CA . VAL A 1 189 ? 15.032 5.459 -16.549 1.00 93.62 189 VAL A CA 1
ATOM 1477 C C . VAL A 1 189 ? 13.965 4.797 -15.669 1.00 93.62 189 VAL A C 1
ATOM 1479 O O . VAL A 1 189 ? 14.289 3.898 -14.902 1.00 93.62 189 VAL A O 1
ATOM 1482 N N . SER A 1 190 ? 12.693 5.188 -15.801 1.00 94.19 190 SER A N 1
ATOM 1483 C CA . SER A 1 190 ? 11.599 4.602 -15.017 1.00 94.19 190 SER A CA 1
ATOM 1484 C C . SER A 1 190 ? 11.355 3.132 -15.352 1.00 94.19 190 SER A C 1
ATOM 1486 O O . SER A 1 190 ? 11.138 2.333 -14.445 1.00 94.19 190 SER A O 1
ATOM 1488 N N . GLU A 1 191 ? 11.405 2.773 -16.635 1.00 92.31 191 GLU A N 1
ATOM 1489 C CA . GLU A 1 191 ? 11.239 1.383 -17.063 1.00 92.31 191 GLU A CA 1
ATOM 1490 C C . GLU A 1 191 ? 12.465 0.548 -16.674 1.00 92.31 191 GLU A C 1
ATOM 1492 O O . GLU A 1 191 ? 12.309 -0.543 -16.139 1.00 92.31 191 GLU A O 1
ATOM 1497 N N . SER A 1 192 ? 13.681 1.094 -16.797 1.00 94.38 192 SER A N 1
ATOM 1498 C CA . SER A 1 192 ? 14.902 0.448 -16.303 1.00 94.38 192 SER A CA 1
ATOM 1499 C C . SER A 1 192 ? 14.824 0.181 -14.799 1.00 94.38 192 SER A C 1
ATOM 1501 O O . SER A 1 192 ? 15.133 -0.920 -14.351 1.00 94.38 192 SER A O 1
ATOM 1503 N N . MET A 1 193 ? 14.367 1.153 -14.000 1.00 96.06 193 MET A N 1
ATOM 1504 C CA . MET A 1 193 ? 14.145 0.966 -12.560 1.00 96.06 193 MET A CA 1
ATOM 1505 C C . MET A 1 193 ? 13.121 -0.143 -12.273 1.00 96.06 193 MET A C 1
ATOM 1507 O O . MET A 1 193 ? 13.335 -0.946 -11.363 1.00 96.06 193 MET A O 1
ATOM 1511 N N . LEU A 1 194 ? 12.031 -0.209 -13.047 1.00 95.06 194 LEU A N 1
ATOM 1512 C CA . LEU A 1 194 ? 11.020 -1.260 -12.928 1.00 95.06 194 LEU A CA 1
ATOM 1513 C C . LEU A 1 194 ? 11.591 -2.636 -13.301 1.00 95.06 194 LEU A C 1
ATOM 1515 O O . LEU A 1 194 ? 11.399 -3.591 -12.554 1.00 95.06 194 LEU A O 1
ATOM 1519 N N . THR A 1 195 ? 12.342 -2.738 -14.397 1.00 94.56 195 THR A N 1
ATOM 1520 C CA . THR A 1 195 ? 13.005 -3.974 -14.839 1.00 94.56 195 THR A CA 1
ATOM 1521 C C . THR A 1 195 ? 14.002 -4.479 -13.802 1.00 94.56 195 THR A C 1
ATOM 1523 O O . THR A 1 195 ? 14.025 -5.674 -13.500 1.00 94.56 195 THR A O 1
ATOM 1526 N N . LEU A 1 196 ? 14.791 -3.581 -13.203 1.00 95.50 196 LEU A N 1
ATOM 1527 C CA . LEU A 1 196 ? 15.707 -3.907 -12.106 1.00 95.50 196 LEU A CA 1
ATOM 1528 C C . LEU A 1 196 ? 14.934 -4.493 -10.914 1.00 95.50 196 LEU A C 1
ATOM 1530 O O . LEU A 1 196 ? 15.241 -5.599 -10.465 1.00 95.50 196 LEU A O 1
ATOM 1534 N N . PHE A 1 197 ? 13.868 -3.819 -10.470 1.00 95.06 197 PHE A N 1
ATOM 1535 C CA . PHE A 1 197 ? 12.988 -4.330 -9.415 1.00 95.06 197 PHE A CA 1
ATOM 1536 C C . PHE A 1 197 ? 12.400 -5.711 -9.753 1.00 95.06 197 PHE A C 1
ATOM 1538 O O . PHE A 1 197 ? 12.465 -6.624 -8.925 1.00 95.06 197 PHE A O 1
ATOM 1545 N N . LEU A 1 198 ? 11.854 -5.895 -10.960 1.00 94.50 198 LEU A N 1
ATOM 1546 C CA . LEU A 1 198 ? 11.262 -7.160 -11.414 1.00 94.50 198 LEU A CA 1
ATOM 1547 C C . LEU A 1 198 ? 12.291 -8.298 -11.450 1.00 94.50 198 LEU A C 1
ATOM 1549 O O . LEU A 1 198 ? 11.963 -9.424 -11.074 1.00 94.50 198 LEU A O 1
ATOM 1553 N N . SER A 1 199 ? 13.534 -7.993 -11.830 1.00 94.00 199 SER A N 1
ATOM 1554 C CA . SER A 1 199 ? 14.622 -8.972 -11.952 1.00 94.00 199 SER A CA 1
ATOM 1555 C C . SER A 1 199 ? 15.042 -9.579 -10.611 1.00 94.00 199 SER A C 1
ATOM 1557 O O . SER A 1 199 ? 15.448 -10.739 -10.570 1.00 94.00 199 SER A O 1
ATOM 1559 N N . ILE A 1 200 ? 14.949 -8.823 -9.510 1.00 93.06 200 ILE A N 1
ATOM 1560 C CA . ILE A 1 200 ? 15.319 -9.309 -8.166 1.00 93.06 200 ILE A CA 1
ATOM 1561 C C . ILE A 1 200 ? 14.121 -9.780 -7.333 1.00 93.06 200 ILE A C 1
ATOM 1563 O O . ILE A 1 200 ? 14.300 -10.530 -6.378 1.00 93.06 200 ILE A O 1
ATOM 1567 N N . SER A 1 201 ? 12.905 -9.346 -7.681 1.00 91.88 201 SER A N 1
ATOM 1568 C CA . SER A 1 201 ? 11.662 -9.740 -6.997 1.00 91.88 201 SER A CA 1
ATOM 1569 C C . SER A 1 201 ? 11.015 -11.003 -7.576 1.00 91.88 201 SER A C 1
ATOM 1571 O O . SER A 1 201 ? 10.052 -11.508 -7.004 1.00 91.88 201 SER A O 1
ATOM 1573 N N . GLY A 1 202 ? 11.545 -11.530 -8.686 1.00 88.81 202 GLY A N 1
ATOM 1574 C CA . GLY A 1 202 ? 11.011 -12.713 -9.367 1.00 88.81 202 GLY A CA 1
ATOM 1575 C C . GLY A 1 202 ? 9.841 -12.414 -10.307 1.00 88.81 202 GLY A C 1
ATOM 1576 O O . GLY A 1 202 ? 9.103 -13.329 -10.659 1.00 88.81 202 GLY A O 1
ATOM 1577 N N . GLY A 1 203 ? 9.652 -11.150 -10.700 1.00 91.31 203 GLY A N 1
ATOM 1578 C CA . GLY A 1 203 ? 8.614 -10.750 -11.652 1.00 91.31 203 GLY A CA 1
ATOM 1579 C C . GLY A 1 203 ? 8.979 -11.044 -13.110 1.00 91.31 203 GLY A C 1
ATOM 1580 O O . GLY A 1 203 ? 8.117 -11.448 -13.883 1.00 91.31 203 GLY A O 1
ATOM 1581 N N . VAL A 1 204 ? 10.252 -10.871 -13.474 1.00 90.50 204 VAL A N 1
ATOM 1582 C CA . VAL A 1 204 ? 10.809 -11.226 -14.790 1.00 90.50 204 VAL A CA 1
ATOM 1583 C C . VAL A 1 204 ? 12.108 -11.985 -14.559 1.00 90.50 204 VAL A C 1
ATOM 1585 O O . VAL A 1 204 ? 12.873 -11.650 -13.651 1.00 90.50 204 VAL A O 1
ATOM 1588 N N . SER A 1 205 ? 12.366 -13.015 -15.365 1.00 92.50 205 SER A N 1
ATOM 1589 C CA . SER A 1 205 ? 13.635 -13.730 -15.285 1.00 92.50 205 SER A CA 1
ATOM 1590 C C . SER A 1 205 ? 14.778 -12.788 -15.655 1.00 92.50 205 SER A C 1
ATOM 1592 O O . SER A 1 205 ? 14.772 -12.182 -16.724 1.00 92.50 205 SER A O 1
ATOM 1594 N N . TRP A 1 206 ? 15.795 -12.674 -14.798 1.00 92.38 206 TRP A N 1
ATOM 1595 C CA . TRP A 1 206 ? 16.934 -11.783 -15.050 1.00 92.38 206 TRP A CA 1
ATOM 1596 C C . TRP A 1 206 ? 17.657 -12.101 -16.373 1.00 92.38 206 TRP A C 1
ATOM 1598 O O . TRP A 1 206 ? 18.301 -11.220 -16.935 1.00 92.38 206 TRP A O 1
ATOM 1608 N N . ILE A 1 207 ? 17.529 -13.326 -16.905 1.00 91.81 207 ILE A N 1
ATOM 1609 C CA . ILE A 1 207 ? 18.059 -13.678 -18.230 1.00 91.81 207 ILE A CA 1
ATOM 1610 C C . ILE A 1 207 ? 17.323 -12.946 -19.359 1.00 91.81 207 ILE A C 1
ATOM 1612 O O . ILE A 1 207 ? 17.971 -12.430 -20.263 1.00 91.81 207 ILE A O 1
ATOM 1616 N N . GLU A 1 208 ? 15.999 -12.803 -19.261 1.00 90.44 208 GLU A N 1
ATOM 1617 C CA . GLU A 1 208 ? 15.174 -12.104 -20.254 1.00 90.44 208 GLU A CA 1
ATOM 1618 C C . GLU A 1 208 ? 15.498 -10.608 -20.288 1.00 90.44 208 GLU A C 1
ATOM 1620 O O . GLU A 1 208 ? 15.474 -9.982 -21.346 1.00 90.44 208 GLU A O 1
ATOM 1625 N N . ALA A 1 209 ? 15.854 -10.040 -19.133 1.00 91.50 209 ALA A N 1
ATOM 1626 C CA . ALA A 1 209 ? 16.320 -8.663 -19.026 1.00 91.50 209 ALA A CA 1
ATOM 1627 C C . ALA A 1 209 ? 17.766 -8.486 -19.546 1.00 91.50 209 ALA A C 1
ATOM 1629 O O . ALA A 1 209 ? 18.109 -7.422 -20.067 1.00 91.50 209 ALA A O 1
ATOM 1630 N N . LEU A 1 210 ? 18.609 -9.521 -19.430 1.00 92.88 210 LEU A N 1
ATOM 1631 C CA . LEU A 1 210 ? 20.028 -9.504 -19.807 1.00 92.88 210 LEU A CA 1
ATOM 1632 C C . LEU A 1 210 ? 20.278 -9.752 -21.300 1.00 92.88 210 LEU A C 1
ATOM 1634 O O . LEU A 1 210 ? 21.176 -9.132 -21.873 1.00 92.88 210 LEU A O 1
ATOM 1638 N N . ASP A 1 211 ? 19.536 -10.660 -21.928 1.00 89.19 211 ASP A N 1
ATOM 1639 C CA . ASP A 1 211 ? 19.717 -11.024 -23.338 1.00 89.19 211 ASP A CA 1
ATOM 1640 C C . ASP A 1 211 ? 19.736 -9.821 -24.298 1.00 89.19 211 ASP A C 1
ATOM 1642 O O . ASP A 1 211 ? 20.685 -9.722 -25.084 1.00 89.19 211 ASP A O 1
ATOM 1646 N N . PRO A 1 212 ? 18.815 -8.841 -24.208 1.00 86.19 212 PRO A N 1
ATOM 1647 C CA . PRO A 1 212 ? 18.919 -7.643 -25.034 1.00 86.19 212 PRO A CA 1
ATOM 1648 C C . PRO A 1 212 ? 20.189 -6.825 -24.757 1.00 86.19 212 PRO A C 1
ATOM 1650 O O . PRO A 1 212 ? 20.815 -6.325 -25.692 1.00 86.19 212 PRO A O 1
ATOM 1653 N N . LEU A 1 213 ? 20.622 -6.718 -23.495 1.00 88.81 213 LEU A N 1
ATOM 1654 C CA . LEU A 1 213 ? 21.818 -5.949 -23.136 1.00 88.81 213 LEU A CA 1
ATOM 1655 C C . LEU A 1 213 ? 23.082 -6.543 -23.762 1.00 88.81 213 LEU A C 1
ATOM 1657 O O . LEU A 1 213 ? 23.938 -5.796 -24.232 1.00 88.81 213 LEU A O 1
ATOM 1661 N N . ARG A 1 214 ? 23.180 -7.878 -23.830 1.00 87.62 214 ARG A N 1
ATOM 1662 C CA . ARG A 1 214 ? 24.319 -8.584 -24.445 1.00 87.62 214 ARG A CA 1
ATOM 1663 C C . ARG A 1 214 ? 24.487 -8.264 -25.929 1.00 87.62 214 ARG A C 1
ATOM 1665 O O . ARG A 1 214 ? 25.615 -8.264 -26.410 1.00 87.62 214 ARG A O 1
ATOM 1672 N N . THR A 1 215 ? 23.387 -7.997 -26.633 1.00 82.81 215 THR A N 1
ATOM 1673 C CA . THR A 1 215 ? 23.410 -7.664 -28.067 1.00 82.81 215 THR A CA 1
ATOM 1674 C C . THR A 1 215 ? 23.796 -6.214 -28.356 1.00 82.81 215 THR A C 1
ATOM 1676 O O . THR A 1 215 ? 24.275 -5.927 -29.448 1.00 82.81 215 THR A O 1
ATOM 1679 N N . ILE A 1 216 ? 23.626 -5.313 -27.383 1.00 82.06 216 ILE A N 1
ATOM 1680 C CA . ILE A 1 216 ? 23.835 -3.868 -27.560 1.00 82.06 216 ILE A CA 1
ATOM 1681 C C . ILE A 1 216 ? 25.187 -3.431 -26.998 1.00 82.06 216 ILE A C 1
ATOM 1683 O O . ILE A 1 216 ? 25.939 -2.714 -27.653 1.00 82.06 216 ILE A O 1
ATOM 1687 N N . SER A 1 217 ? 25.500 -3.837 -25.765 1.00 84.81 217 SER A N 1
ATOM 1688 C CA . SER A 1 217 ? 26.716 -3.412 -25.075 1.00 84.81 217 SER A CA 1
ATOM 1689 C C . SER A 1 217 ? 27.144 -4.439 -24.032 1.00 84.81 217 SER A C 1
ATOM 1691 O O . SER A 1 217 ? 26.452 -4.692 -23.042 1.00 84.81 217 SER A O 1
ATOM 1693 N N . SER A 1 218 ? 28.349 -4.985 -24.203 1.00 89.56 218 SER A N 1
ATOM 1694 C CA . SER A 1 218 ? 28.972 -5.872 -23.216 1.00 89.56 218 SER A CA 1
ATOM 1695 C C . SER A 1 218 ? 29.155 -5.186 -21.858 1.00 89.56 218 SER A C 1
ATOM 1697 O O . SER A 1 218 ? 29.019 -5.834 -20.819 1.00 89.56 218 SER A O 1
ATOM 1699 N N . LEU A 1 219 ? 29.389 -3.868 -21.853 1.00 92.00 219 LEU A N 1
ATOM 1700 C CA . LEU A 1 219 ? 29.473 -3.067 -20.635 1.00 92.00 219 LEU A CA 1
ATOM 1701 C C . LEU A 1 219 ? 28.116 -2.977 -19.922 1.00 92.00 219 LEU A C 1
ATOM 1703 O O . LEU A 1 219 ? 28.070 -3.108 -18.701 1.00 92.00 219 LEU A O 1
ATOM 1707 N N . ALA A 1 220 ? 27.013 -2.819 -20.663 1.00 92.06 220 ALA A N 1
ATOM 1708 C CA . ALA A 1 220 ? 25.667 -2.818 -20.082 1.00 92.06 220 ALA A CA 1
ATOM 1709 C C . ALA A 1 220 ? 25.311 -4.188 -19.485 1.00 92.06 220 ALA A C 1
ATOM 1711 O O . ALA A 1 220 ? 24.811 -4.268 -18.363 1.00 92.06 220 ALA A O 1
ATOM 1712 N N . ALA A 1 221 ? 25.645 -5.272 -20.192 1.00 93.19 221 ALA A N 1
ATOM 1713 C CA . ALA A 1 221 ? 25.481 -6.632 -19.687 1.00 93.19 221 ALA A CA 1
ATOM 1714 C C . ALA A 1 221 ? 26.278 -6.864 -18.389 1.00 93.19 221 ALA A C 1
ATOM 1716 O O . ALA A 1 221 ? 25.740 -7.403 -17.421 1.00 93.19 221 ALA A O 1
ATOM 1717 N N . PHE A 1 222 ? 27.536 -6.414 -18.334 1.00 95.50 222 PHE A N 1
ATOM 1718 C CA . PHE A 1 222 ? 28.357 -6.505 -17.126 1.00 95.50 222 PHE A CA 1
ATOM 1719 C C . PHE A 1 222 ? 27.784 -5.674 -15.970 1.00 95.50 222 PHE A C 1
ATOM 1721 O O . PHE A 1 222 ? 27.675 -6.179 -14.853 1.00 95.50 222 PHE A O 1
ATOM 1728 N N . ALA A 1 223 ? 27.366 -4.432 -16.234 1.00 95.38 223 ALA A N 1
ATOM 1729 C CA . ALA A 1 223 ? 26.755 -3.561 -15.233 1.00 95.38 223 ALA A CA 1
ATOM 1730 C C . ALA A 1 223 ? 25.473 -4.175 -14.643 1.00 95.38 223 ALA A C 1
ATOM 1732 O O . ALA A 1 223 ? 25.288 -4.152 -13.426 1.00 95.38 223 ALA A O 1
ATOM 1733 N N . PHE A 1 224 ? 24.624 -4.786 -15.476 1.00 96.31 224 PHE A N 1
ATOM 1734 C CA . PHE A 1 224 ? 23.422 -5.479 -15.012 1.00 96.31 224 PHE A CA 1
ATOM 1735 C C . PHE A 1 224 ? 23.746 -6.724 -14.172 1.00 96.31 224 PHE A C 1
ATOM 1737 O O . PHE A 1 224 ? 23.164 -6.912 -13.106 1.00 96.31 224 PHE A O 1
ATOM 1744 N N . ILE A 1 225 ? 24.713 -7.550 -14.585 1.00 95.94 225 ILE A N 1
ATOM 1745 C CA . ILE A 1 225 ? 25.139 -8.720 -13.794 1.00 95.94 225 ILE A CA 1
ATOM 1746 C C . ILE A 1 225 ? 25.710 -8.282 -12.438 1.00 95.94 225 ILE A C 1
ATOM 1748 O O . ILE A 1 225 ? 25.371 -8.871 -11.409 1.00 95.94 225 ILE A O 1
ATOM 1752 N N . ALA A 1 226 ? 26.534 -7.230 -12.416 1.00 95.38 226 ALA A N 1
ATOM 1753 C CA . ALA A 1 226 ? 27.067 -6.661 -11.181 1.00 95.38 226 ALA A CA 1
ATOM 1754 C C . ALA A 1 226 ? 25.942 -6.156 -10.263 1.00 95.38 226 ALA A C 1
ATOM 1756 O O . ALA A 1 226 ? 25.959 -6.433 -9.063 1.00 95.38 226 ALA A O 1
ATOM 1757 N N . TYR A 1 227 ? 24.929 -5.489 -10.825 1.00 95.62 227 TYR A N 1
ATOM 1758 C CA . TYR A 1 227 ? 23.718 -5.103 -10.101 1.00 95.62 227 TYR A CA 1
ATOM 1759 C C . TYR A 1 227 ? 22.999 -6.308 -9.483 1.00 95.62 227 TYR A C 1
ATOM 1761 O O . TYR A 1 227 ? 22.672 -6.265 -8.295 1.00 95.62 227 TYR A O 1
ATOM 1769 N N . VAL A 1 228 ? 22.758 -7.374 -10.256 1.00 94.94 228 VAL A N 1
ATOM 1770 C CA . VAL A 1 228 ? 22.056 -8.577 -9.774 1.00 94.94 228 VAL A CA 1
ATOM 1771 C C . VAL A 1 228 ? 22.841 -9.210 -8.627 1.00 94.94 228 VAL A C 1
ATOM 1773 O O . VAL A 1 228 ? 22.265 -9.519 -7.583 1.00 94.94 228 VAL A O 1
ATOM 1776 N N . PHE A 1 229 ? 24.162 -9.331 -8.777 1.00 94.31 229 PHE A N 1
ATOM 1777 C CA . PHE A 1 229 ? 25.039 -9.867 -7.741 1.00 94.31 229 PHE A CA 1
ATOM 1778 C C . PHE A 1 229 ? 24.968 -9.039 -6.450 1.00 94.31 229 PHE A C 1
ATOM 1780 O O . PHE A 1 229 ? 24.683 -9.579 -5.382 1.00 94.31 229 PHE A O 1
ATOM 1787 N N . VAL A 1 230 ? 25.169 -7.720 -6.541 1.00 92.19 230 VAL A N 1
ATOM 1788 C CA . VAL A 1 230 ? 25.115 -6.823 -5.375 1.00 92.19 230 VAL A CA 1
ATOM 1789 C C . VAL A 1 230 ? 23.729 -6.847 -4.729 1.00 92.19 230 VAL A C 1
ATOM 1791 O O . VAL A 1 230 ? 23.615 -6.923 -3.505 1.00 92.19 230 VAL A O 1
ATOM 1794 N N . SER A 1 231 ? 22.666 -6.827 -5.528 1.00 92.00 231 SER A N 1
ATOM 1795 C CA . SER A 1 231 ? 21.298 -6.792 -5.016 1.00 92.00 231 SER A CA 1
ATOM 1796 C C . SER A 1 231 ? 20.934 -8.073 -4.270 1.00 92.00 231 SER A C 1
ATOM 1798 O O . SER A 1 231 ? 20.415 -7.993 -3.159 1.00 92.00 231 SER A O 1
ATOM 1800 N N . ILE A 1 232 ? 21.251 -9.245 -4.827 1.00 90.94 232 ILE A N 1
ATOM 1801 C CA . ILE A 1 232 ? 20.912 -10.536 -4.216 1.00 90.94 232 ILE A CA 1
ATOM 1802 C C . ILE A 1 232 ? 21.808 -10.836 -3.010 1.00 90.94 232 ILE A C 1
ATOM 1804 O O . ILE A 1 232 ? 21.302 -11.166 -1.939 1.00 90.94 232 ILE A O 1
ATOM 1808 N N . PHE A 1 233 ? 23.130 -10.714 -3.155 1.00 89.94 233 PHE A N 1
ATOM 1809 C CA . PHE A 1 233 ? 24.061 -11.150 -2.111 1.00 89.94 233 PHE A CA 1
ATOM 1810 C C . PHE A 1 233 ? 24.285 -10.114 -1.010 1.00 89.94 233 PHE A C 1
ATOM 1812 O O . PHE A 1 233 ? 24.566 -10.501 0.124 1.00 89.94 233 PHE A O 1
ATOM 1819 N N . ALA A 1 234 ? 24.158 -8.819 -1.305 1.00 88.50 234 ALA A N 1
ATOM 1820 C CA . ALA A 1 234 ? 24.331 -7.774 -0.301 1.00 88.50 234 ALA A CA 1
ATOM 1821 C C . ALA A 1 234 ? 22.989 -7.171 0.116 1.00 88.50 234 ALA A C 1
ATOM 1823 O O . ALA A 1 234 ? 22.612 -7.267 1.280 1.00 88.50 234 ALA A O 1
ATOM 1824 N N . ILE A 1 235 ? 22.246 -6.564 -0.811 1.00 88.12 235 ILE A N 1
ATOM 1825 C CA . ILE A 1 235 ? 21.136 -5.677 -0.434 1.00 88.12 235 ILE A CA 1
ATOM 1826 C C . ILE A 1 235 ? 19.945 -6.437 0.147 1.00 88.12 235 ILE A C 1
ATOM 1828 O O . ILE A 1 235 ? 19.469 -6.059 1.216 1.00 88.12 235 ILE A O 1
ATOM 1832 N N . LEU A 1 236 ? 19.484 -7.516 -0.493 1.00 88.19 236 LEU A N 1
ATOM 1833 C CA . LEU A 1 236 ? 18.383 -8.326 0.044 1.00 88.19 236 LEU A CA 1
ATOM 1834 C C . LEU A 1 236 ? 18.744 -8.907 1.416 1.00 88.19 236 LEU A C 1
ATOM 1836 O O . LEU A 1 236 ? 17.935 -8.846 2.338 1.00 88.19 236 LEU A O 1
ATOM 1840 N N . ASN A 1 237 ? 19.989 -9.351 1.593 1.00 89.06 237 ASN A N 1
ATOM 1841 C CA . ASN A 1 237 ? 20.479 -9.836 2.882 1.00 89.06 237 ASN A CA 1
ATOM 1842 C C . ASN A 1 237 ? 20.540 -8.729 3.947 1.00 89.06 237 ASN A C 1
ATOM 1844 O O . ASN A 1 237 ? 20.192 -8.977 5.101 1.00 89.06 237 ASN A O 1
ATOM 1848 N N . VAL A 1 238 ? 20.919 -7.500 3.580 1.00 88.62 238 VAL A N 1
ATOM 1849 C CA . VAL A 1 238 ? 20.867 -6.335 4.479 1.00 88.62 238 VAL A CA 1
ATOM 1850 C C . VAL A 1 238 ? 19.422 -5.999 4.854 1.00 88.62 238 VAL A C 1
ATOM 1852 O O . VAL A 1 238 ? 19.153 -5.764 6.030 1.00 88.62 238 VAL A O 1
ATOM 1855 N N . VAL A 1 239 ? 18.481 -6.021 3.904 1.00 86.44 239 VAL A N 1
ATOM 1856 C CA . VAL A 1 239 ? 17.048 -5.794 4.170 1.00 86.44 239 VAL A CA 1
ATOM 1857 C C . VAL A 1 239 ? 16.514 -6.826 5.157 1.00 86.44 239 VAL A C 1
ATOM 1859 O O . VAL A 1 239 ? 15.924 -6.452 6.174 1.00 86.44 239 VAL A O 1
ATOM 1862 N N . THR A 1 240 ? 16.765 -8.112 4.907 1.00 88.12 240 THR A N 1
ATOM 1863 C CA . THR A 1 240 ? 16.380 -9.190 5.823 1.00 88.12 240 THR A CA 1
ATOM 1864 C C . THR A 1 240 ? 17.049 -9.022 7.188 1.00 88.12 240 THR A C 1
ATOM 1866 O O . THR A 1 240 ? 16.384 -9.163 8.212 1.00 88.12 240 THR A O 1
ATOM 1869 N N . GLY A 1 241 ? 18.332 -8.655 7.226 1.00 90.00 241 GLY A N 1
ATOM 1870 C CA . GLY A 1 241 ? 19.075 -8.415 8.463 1.00 90.00 241 GLY A CA 1
ATOM 1871 C C . GLY A 1 241 ? 18.490 -7.278 9.304 1.00 90.00 241 GLY A C 1
ATOM 1872 O O . GLY A 1 241 ? 18.241 -7.467 10.495 1.00 90.00 241 GLY A O 1
ATOM 1873 N N . VAL A 1 242 ? 18.208 -6.124 8.691 1.00 87.25 242 VAL A N 1
ATOM 1874 C CA . VAL A 1 242 ? 17.587 -4.972 9.368 1.00 87.25 242 VAL A CA 1
ATOM 1875 C C . VAL A 1 242 ? 16.187 -5.328 9.860 1.00 87.25 242 VAL A C 1
ATOM 1877 O O . VAL A 1 242 ? 15.853 -5.019 11.004 1.00 87.25 242 VAL A O 1
ATOM 1880 N N . PHE A 1 243 ? 15.388 -6.019 9.044 1.00 84.50 243 PHE A N 1
ATOM 1881 C CA . PHE A 1 243 ? 14.053 -6.456 9.447 1.00 84.50 243 PHE A CA 1
ATOM 1882 C C . PHE A 1 243 ? 14.095 -7.374 10.672 1.00 84.50 243 PHE A C 1
ATOM 1884 O O . PHE A 1 243 ? 13.413 -7.114 11.664 1.00 84.50 243 PHE A O 1
ATOM 1891 N N . CYS A 1 244 ? 14.935 -8.411 10.632 1.00 87.62 244 CYS A N 1
ATOM 1892 C CA . CYS A 1 244 ? 15.111 -9.340 11.744 1.00 87.62 244 CYS A CA 1
ATOM 1893 C C . CYS A 1 244 ? 15.610 -8.625 13.002 1.00 87.62 244 CYS A C 1
ATOM 1895 O O . CYS A 1 244 ? 15.079 -8.858 14.086 1.00 87.62 244 CYS A O 1
ATOM 1897 N N . HIS A 1 245 ? 16.588 -7.725 12.867 1.00 88.25 245 HIS A N 1
ATOM 1898 C CA . HIS A 1 245 ? 17.118 -6.961 13.993 1.00 88.25 245 HIS A CA 1
ATOM 1899 C C . HIS A 1 245 ? 16.026 -6.128 14.677 1.00 88.25 245 HIS A C 1
ATOM 1901 O O . HIS A 1 245 ? 15.871 -6.199 15.893 1.00 88.25 245 HIS A O 1
ATOM 1907 N N . ARG A 1 246 ? 15.207 -5.414 13.896 1.00 85.88 246 ARG A N 1
ATOM 1908 C CA . ARG A 1 246 ? 14.110 -4.582 14.416 1.00 85.88 246 ARG A CA 1
ATOM 1909 C C . ARG A 1 246 ? 12.974 -5.405 15.012 1.00 85.88 246 ARG A C 1
ATOM 1911 O O . ARG A 1 246 ? 12.401 -5.010 16.023 1.00 85.88 246 ARG A O 1
ATOM 1918 N N . ALA A 1 247 ? 12.671 -6.567 14.436 1.00 83.50 247 ALA A N 1
ATOM 1919 C CA . ALA A 1 247 ? 11.703 -7.496 15.010 1.00 83.50 247 ALA A CA 1
ATOM 1920 C C . ALA A 1 247 ? 12.173 -8.042 16.373 1.00 83.50 247 ALA A C 1
ATOM 1922 O O . ALA A 1 247 ? 11.380 -8.112 17.312 1.00 83.50 247 ALA A O 1
ATOM 1923 N N . ILE A 1 248 ? 13.462 -8.383 16.501 1.00 87.62 248 ILE A N 1
ATOM 1924 C CA . ILE A 1 248 ? 14.059 -8.842 17.765 1.00 87.62 248 ILE A CA 1
ATOM 1925 C C . ILE A 1 248 ? 14.055 -7.720 18.808 1.00 87.62 248 ILE A C 1
ATOM 1927 O O . ILE A 1 248 ? 13.636 -7.957 19.939 1.00 87.62 248 ILE A O 1
ATOM 1931 N N . GLU A 1 249 ? 14.469 -6.511 18.428 1.00 87.06 249 GLU A N 1
ATOM 1932 C CA . GLU A 1 249 ? 14.472 -5.332 19.303 1.00 87.06 249 GLU A CA 1
ATOM 1933 C C . GLU A 1 249 ? 13.057 -5.016 19.816 1.00 87.06 249 GLU A C 1
ATOM 1935 O O . GLU A 1 249 ? 12.854 -4.849 21.018 1.00 87.06 249 GLU A O 1
ATOM 1940 N N . SER A 1 250 ? 12.051 -5.041 18.933 1.00 82.44 250 SER A N 1
ATOM 1941 C CA . SER A 1 250 ? 10.647 -4.858 19.323 1.00 82.44 250 SER A CA 1
ATOM 1942 C C . SER A 1 250 ? 10.178 -5.938 20.303 1.00 82.44 250 SER A C 1
ATOM 1944 O O . SER A 1 250 ? 9.504 -5.627 21.283 1.00 82.44 250 SER A O 1
ATOM 1946 N N . ALA A 1 251 ? 10.543 -7.203 20.075 1.00 82.88 251 ALA A N 1
ATOM 1947 C CA . ALA A 1 251 ? 10.164 -8.301 20.963 1.00 82.88 251 ALA A CA 1
ATOM 1948 C C . ALA A 1 251 ? 10.868 -8.234 22.332 1.00 82.88 251 ALA A C 1
ATOM 1950 O O . ALA A 1 251 ? 10.319 -8.705 23.330 1.00 82.88 251 ALA A O 1
ATOM 1951 N N . GLN A 1 252 ? 12.082 -7.681 22.396 1.00 87.56 252 GLN A N 1
ATOM 1952 C CA . GLN A 1 252 ? 12.799 -7.444 23.652 1.00 87.56 252 GLN A CA 1
ATOM 1953 C C . GLN A 1 252 ? 12.174 -6.292 24.442 1.00 87.56 252 GLN A C 1
ATOM 1955 O O . GLN A 1 252 ? 11.896 -6.471 25.627 1.00 87.56 252 GLN A O 1
ATOM 1960 N N . ALA A 1 253 ? 11.856 -5.176 23.781 1.00 83.44 253 ALA A N 1
ATOM 1961 C CA . ALA A 1 253 ? 11.174 -4.047 24.410 1.00 83.44 253 ALA A CA 1
ATOM 1962 C C . ALA A 1 253 ? 9.829 -4.465 25.040 1.00 83.44 253 ALA A C 1
ATOM 1964 O O . ALA A 1 253 ? 9.537 -4.112 26.183 1.00 83.44 253 ALA A O 1
ATOM 1965 N N . ASP A 1 254 ? 9.042 -5.298 24.348 1.00 81.56 254 ASP A N 1
ATOM 1966 C CA . ASP A 1 254 ? 7.782 -5.829 24.887 1.00 81.56 254 ASP A CA 1
ATOM 1967 C C . ASP A 1 254 ? 7.994 -6.695 26.145 1.00 81.56 254 ASP A C 1
ATOM 1969 O O . ASP A 1 254 ? 7.206 -6.621 27.095 1.00 81.56 254 ASP A O 1
ATOM 1973 N N . LYS A 1 255 ? 9.072 -7.495 26.190 1.00 84.38 255 LYS A N 1
ATOM 1974 C CA . LYS A 1 255 ? 9.436 -8.293 27.376 1.00 84.38 255 LYS A CA 1
ATOM 1975 C C . LYS A 1 255 ? 9.849 -7.410 28.549 1.00 84.38 255 LYS A C 1
ATOM 1977 O O . LYS A 1 255 ? 9.407 -7.666 29.665 1.00 84.38 255 LYS A O 1
ATOM 1982 N N . GLU A 1 256 ? 10.662 -6.383 28.315 1.00 88.81 256 GLU A N 1
ATOM 1983 C CA . GLU A 1 256 ? 11.089 -5.446 29.362 1.00 88.81 256 GLU A CA 1
ATOM 1984 C C . GLU A 1 256 ? 9.895 -4.700 29.966 1.00 88.81 256 GLU A C 1
ATOM 1986 O O . GLU A 1 256 ? 9.770 -4.630 31.188 1.00 88.81 256 GLU A O 1
ATOM 1991 N N . ILE A 1 257 ? 8.955 -4.240 29.133 1.00 86.25 257 ILE A N 1
ATOM 1992 C CA . ILE A 1 257 ? 7.701 -3.622 29.593 1.00 86.25 257 ILE A CA 1
ATOM 1993 C C . ILE A 1 257 ? 6.873 -4.599 30.437 1.00 86.25 257 ILE A C 1
ATOM 1995 O O . ILE A 1 257 ? 6.310 -4.210 31.463 1.00 86.25 257 ILE A O 1
ATOM 1999 N N . ALA A 1 258 ? 6.783 -5.867 30.029 1.00 85.50 258 ALA A N 1
ATOM 2000 C CA . ALA A 1 258 ? 6.060 -6.880 30.795 1.00 85.50 258 ALA A CA 1
ATOM 2001 C C . ALA A 1 258 ? 6.716 -7.154 32.159 1.00 85.50 258 ALA A C 1
ATOM 2003 O O . ALA A 1 258 ? 6.010 -7.274 33.162 1.00 85.50 258 ALA A O 1
ATOM 2004 N N . I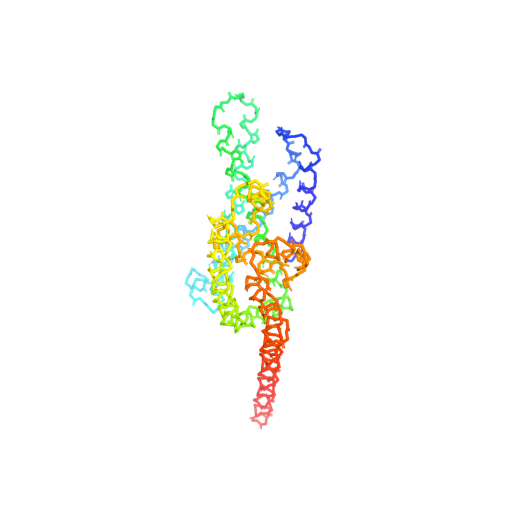LE A 1 259 ? 8.049 -7.210 32.207 1.00 91.19 259 ILE A N 1
ATOM 2005 C CA . ILE A 1 259 ? 8.811 -7.393 33.445 1.00 91.19 259 ILE A CA 1
ATOM 2006 C C . ILE A 1 259 ? 8.635 -6.179 34.369 1.00 91.19 259 ILE A C 1
ATOM 2008 O O . ILE A 1 259 ? 8.328 -6.372 35.542 1.00 91.19 259 ILE A O 1
ATOM 2012 N N . MET A 1 260 ? 8.756 -4.948 33.857 1.00 87.44 260 MET A N 1
ATOM 2013 C CA . MET A 1 260 ? 8.558 -3.722 34.649 1.00 87.44 260 MET A CA 1
ATOM 2014 C C . MET A 1 260 ? 7.175 -3.693 35.308 1.00 87.44 260 MET A C 1
ATOM 2016 O O . MET A 1 260 ? 7.076 -3.497 36.516 1.00 87.44 260 MET A O 1
ATOM 2020 N N . LYS A 1 261 ? 6.116 -4.024 34.558 1.00 88.88 261 LYS A N 1
ATOM 2021 C CA . LYS A 1 261 ? 4.758 -4.131 35.118 1.00 88.88 261 LYS A CA 1
ATOM 2022 C C . LYS A 1 261 ? 4.649 -5.188 36.216 1.00 88.88 261 LYS A C 1
ATOM 2024 O O . LYS A 1 261 ? 3.905 -4.997 37.170 1.00 88.88 261 LYS A O 1
ATOM 2029 N N . GLN A 1 262 ? 5.353 -6.314 36.088 1.00 88.81 262 GLN A N 1
ATOM 2030 C CA . GLN A 1 262 ? 5.375 -7.335 37.139 1.00 88.81 262 GLN A CA 1
ATOM 2031 C C . GLN A 1 262 ? 6.128 -6.870 38.390 1.00 88.81 262 GLN A C 1
ATOM 2033 O O . GLN A 1 262 ? 5.734 -7.258 39.489 1.00 88.81 262 GLN A O 1
ATOM 2038 N N . MET A 1 263 ? 7.191 -6.072 38.244 1.00 89.38 263 MET A N 1
ATOM 2039 C CA . MET A 1 263 ? 7.907 -5.496 39.387 1.00 89.38 263 MET A CA 1
ATOM 2040 C C . MET A 1 263 ? 7.032 -4.482 40.130 1.00 89.38 263 MET A C 1
ATOM 2042 O O . MET A 1 263 ? 6.858 -4.632 41.335 1.00 89.38 263 MET A O 1
ATOM 2046 N N . GLU A 1 264 ? 6.389 -3.555 39.413 1.00 89.75 264 GLU A N 1
ATOM 2047 C CA . GLU A 1 264 ? 5.446 -2.58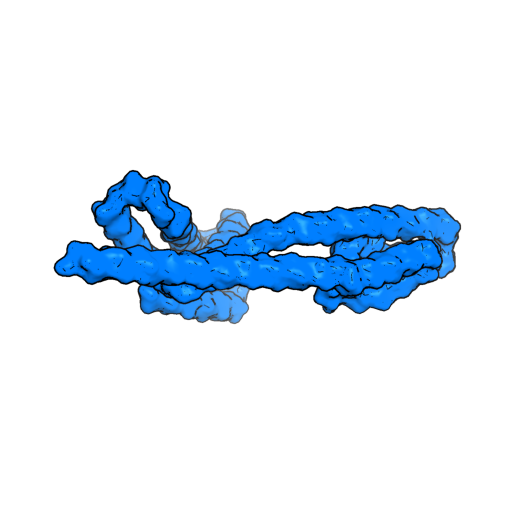5 39.998 1.00 89.75 264 GLU A CA 1
ATOM 2048 C C . GLU A 1 264 ? 4.306 -3.287 40.754 1.00 89.75 264 GLU A C 1
ATOM 2050 O O . GLU A 1 264 ? 3.985 -2.933 41.886 1.00 89.75 264 GLU A O 1
ATOM 2055 N N . TRP A 1 265 ? 3.719 -4.338 40.165 1.00 88.94 265 TRP A N 1
ATOM 2056 C CA . TRP A 1 265 ? 2.678 -5.131 40.831 1.00 88.94 265 TRP A CA 1
ATOM 2057 C C . TRP A 1 265 ? 3.163 -5.783 42.127 1.00 88.94 265 TRP A C 1
ATOM 2059 O O . TRP A 1 265 ? 2.396 -5.877 43.086 1.00 88.94 265 TRP A O 1
ATOM 2069 N N . LYS A 1 266 ? 4.418 -6.248 42.162 1.00 87.38 266 LYS A N 1
ATOM 2070 C CA . LYS A 1 266 ? 5.007 -6.822 43.374 1.00 87.38 266 LYS A CA 1
ATOM 2071 C C . LYS A 1 266 ? 5.232 -5.755 44.438 1.00 87.38 266 LYS A C 1
ATOM 2073 O O . LYS A 1 266 ? 4.861 -5.995 45.580 1.00 87.38 266 LYS A O 1
ATOM 2078 N N . GLU A 1 267 ? 5.779 -4.597 44.082 1.00 88.00 267 GLU A N 1
ATOM 2079 C CA . GLU A 1 267 ? 6.004 -3.491 45.025 1.00 88.00 267 GLU A CA 1
ATOM 2080 C C . GLU A 1 267 ? 4.697 -3.039 45.684 1.00 88.00 267 GLU A C 1
ATOM 2082 O O . GLU A 1 267 ? 4.604 -3.045 46.909 1.00 88.00 267 GLU A O 1
ATOM 2087 N N . VAL A 1 268 ? 3.646 -2.801 44.894 1.00 87.56 268 VAL A N 1
ATOM 2088 C CA . VAL A 1 268 ? 2.316 -2.440 45.421 1.00 87.56 268 VAL A CA 1
ATOM 2089 C C . VAL A 1 268 ? 1.752 -3.530 46.341 1.00 87.56 268 VAL A C 1
ATOM 2091 O O . VAL A 1 268 ? 1.105 -3.223 47.337 1.00 87.56 268 VAL A O 1
ATOM 2094 N N . SER A 1 269 ? 2.000 -4.809 46.039 1.00 80.75 269 SER A N 1
ATOM 2095 C CA . SER A 1 269 ? 1.535 -5.914 46.888 1.00 80.75 269 SER A CA 1
ATOM 2096 C C . SER A 1 269 ? 2.275 -6.043 48.222 1.00 80.75 269 SER A C 1
ATOM 2098 O O . SER A 1 269 ? 1.735 -6.660 49.132 1.00 80.75 269 SER A O 1
ATOM 2100 N N . TYR A 1 270 ? 3.487 -5.490 48.346 1.00 82.19 270 TYR A N 1
ATOM 2101 C CA . TYR A 1 270 ? 4.234 -5.467 49.609 1.00 82.19 270 TYR A CA 1
ATOM 2102 C C . TYR A 1 270 ? 3.860 -4.275 50.504 1.00 82.19 270 TYR A C 1
ATOM 2104 O O . TYR A 1 270 ? 4.140 -4.315 51.699 1.00 82.19 270 TYR A O 1
ATOM 2112 N N . GLU A 1 271 ? 3.250 -3.227 49.945 1.00 78.19 271 GLU A N 1
ATOM 2113 C CA . GLU A 1 271 ? 2.799 -2.039 50.688 1.00 78.19 271 GLU A CA 1
ATOM 2114 C C . GLU A 1 271 ? 1.385 -2.181 51.297 1.00 78.19 271 GLU A C 1
ATOM 2116 O O . GLU A 1 271 ? 0.963 -1.310 52.060 1.00 78.19 271 GLU A O 1
ATOM 2121 N N . LEU A 1 272 ? 0.666 -3.268 50.983 1.00 64.31 272 LEU A N 1
ATOM 2122 C CA . LEU A 1 272 ? -0.670 -3.623 51.494 1.00 64.31 272 LEU A CA 1
ATOM 2123 C C . LEU A 1 272 ? -0.597 -4.701 52.583 1.00 64.31 272 LEU A C 1
ATOM 2125 O O . LEU A 1 272 ? -1.394 -4.596 53.544 1.00 64.31 272 LEU A O 1
#

InterPro domains:
  IPR005821 Ion transport domain [PF00520] (1-243)
  IPR027359 Voltage-dependent channel domain superfamily [G3DSA:1.20.120.350] (1-127)
  IPR043203 Voltage-gated cation channel calcium and sodium [PTHR10037] (1-259)